Protein AF-A0A2E7QTI2-F1 (afdb_monomer_lite)

Structure (mmCIF, N/CA/C/O backbone):
data_AF-A0A2E7QTI2-F1
#
_entry.id   AF-A0A2E7QTI2-F1
#
loop_
_atom_site.group_PDB
_atom_site.id
_atom_site.type_symbol
_atom_site.label_atom_id
_atom_site.label_alt_id
_atom_site.label_comp_id
_atom_site.label_asym_id
_atom_site.label_entity_id
_atom_site.label_seq_id
_atom_site.pdbx_PDB_ins_code
_atom_site.Cart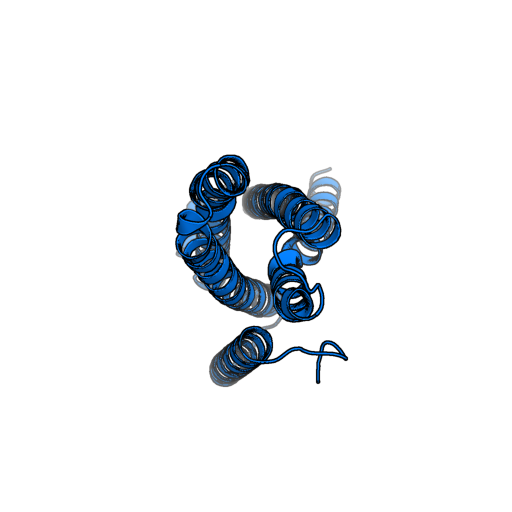n_x
_atom_site.Cartn_y
_atom_site.Cartn_z
_atom_site.occupancy
_atom_site.B_iso_or_equiv
_atom_site.auth_seq_id
_atom_site.auth_comp_id
_atom_site.auth_asym_id
_atom_site.auth_atom_id
_atom_site.pdbx_PDB_model_num
ATOM 1 N N . MET A 1 1 ? -13.938 21.920 24.373 1.00 54.56 1 MET A N 1
ATOM 2 C CA . MET A 1 1 ? -12.806 21.976 23.415 1.00 54.56 1 MET A CA 1
ATOM 3 C C . MET A 1 1 ? -12.375 20.596 22.913 1.00 54.56 1 MET A C 1
ATOM 5 O O . MET A 1 1 ? -12.285 20.443 21.702 1.00 54.56 1 MET A O 1
ATOM 9 N N . SER A 1 2 ? -12.200 19.588 23.787 1.00 65.06 2 SER A N 1
ATOM 10 C CA . SER A 1 2 ? -11.807 18.209 23.405 1.00 65.06 2 SER A CA 1
ATOM 11 C C . SER A 1 2 ? -12.646 17.600 22.259 1.00 65.06 2 SER A C 1
ATOM 13 O O . SER A 1 2 ? -12.088 17.155 21.259 1.00 65.06 2 SER A O 1
ATOM 15 N N . ASN A 1 3 ? -13.981 17.708 22.309 1.00 81.62 3 ASN A N 1
ATOM 16 C CA . ASN A 1 3 ? -14.860 17.120 21.283 1.00 81.62 3 ASN A CA 1
ATOM 17 C C . ASN A 1 3 ? -14.665 17.688 19.863 1.00 81.62 3 ASN A C 1
ATOM 19 O O . ASN A 1 3 ? -14.778 16.947 18.891 1.00 81.62 3 ASN A O 1
ATOM 23 N N . ILE A 1 4 ? -14.342 18.980 19.718 1.00 90.19 4 ILE A N 1
ATOM 24 C CA . ILE A 1 4 ? -14.114 19.588 18.393 1.00 90.19 4 ILE A CA 1
ATOM 25 C C . ILE A 1 4 ? -12.811 19.052 17.790 1.00 90.19 4 ILE A C 1
ATOM 27 O O . ILE A 1 4 ? -12.787 18.666 16.625 1.00 90.19 4 ILE A O 1
ATOM 31 N N . ILE A 1 5 ? -11.750 18.970 18.598 1.00 90.31 5 ILE A N 1
ATOM 32 C CA . ILE A 1 5 ? -10.441 18.454 18.172 1.00 90.31 5 ILE A CA 1
ATOM 33 C C . ILE A 1 5 ? -10.562 16.986 17.749 1.00 90.31 5 ILE A C 1
ATOM 35 O O . ILE A 1 5 ? -10.085 16.614 16.678 1.00 90.31 5 ILE A O 1
ATOM 39 N N . VAL A 1 6 ? -11.251 16.163 18.544 1.00 90.69 6 VAL A N 1
ATOM 40 C CA . VAL A 1 6 ? -11.489 14.748 18.220 1.00 90.69 6 VAL A CA 1
ATOM 41 C C . VAL A 1 6 ? -12.275 14.603 16.914 1.00 90.69 6 VAL A C 1
ATOM 43 O O . VAL A 1 6 ? -11.900 13.790 16.072 1.00 90.69 6 VAL A O 1
ATOM 46 N N . ASN A 1 7 ? -13.312 15.415 16.692 1.00 92.62 7 ASN A N 1
ATOM 47 C CA . ASN A 1 7 ? -14.093 15.370 15.452 1.00 92.62 7 ASN A CA 1
ATOM 48 C C . ASN A 1 7 ? -13.261 15.763 14.224 1.00 92.62 7 ASN A C 1
ATOM 50 O O . ASN A 1 7 ? -13.324 15.085 13.199 1.00 92.62 7 ASN A O 1
ATOM 54 N N . ILE A 1 8 ? -12.435 16.809 14.333 1.00 93.94 8 ILE A N 1
ATOM 55 C CA . ILE A 1 8 ? -11.507 17.205 13.264 1.00 93.94 8 ILE A CA 1
ATOM 56 C C . ILE A 1 8 ? -10.528 16.066 12.962 1.00 93.94 8 ILE A C 1
ATOM 58 O O . ILE A 1 8 ? -10.327 15.719 11.799 1.00 93.94 8 ILE A O 1
ATOM 62 N N . LEU A 1 9 ? -9.956 15.437 13.993 1.00 93.81 9 LEU A N 1
ATOM 63 C CA . LEU A 1 9 ? -9.044 14.308 13.819 1.00 93.81 9 LEU A CA 1
ATOM 64 C C . LEU A 1 9 ? -9.720 13.112 13.149 1.00 93.81 9 LEU A C 1
ATOM 66 O O . LEU A 1 9 ? -9.098 12.478 12.302 1.00 93.81 9 LEU A O 1
ATOM 70 N N . ILE A 1 10 ? -10.978 12.813 13.480 1.00 92.12 10 ILE A N 1
ATOM 71 C CA . ILE A 1 10 ? -11.748 11.746 12.823 1.00 92.12 10 ILE A CA 1
ATOM 72 C C . ILE A 1 10 ? -11.912 12.043 11.329 1.00 92.12 10 ILE A C 1
ATOM 74 O O . ILE A 1 10 ? -11.717 11.142 10.513 1.00 92.12 10 ILE A O 1
ATOM 78 N N . ILE A 1 11 ? -12.214 13.292 10.962 1.00 94.12 11 ILE A N 1
ATOM 79 C CA . ILE A 1 11 ? -12.323 13.703 9.555 1.00 94.12 11 ILE A CA 1
ATOM 80 C C . ILE A 1 11 ? -10.975 13.533 8.850 1.00 94.12 11 ILE A C 1
ATOM 82 O O . ILE A 1 11 ? -10.909 12.889 7.806 1.00 94.12 11 ILE A O 1
ATOM 86 N N . VAL A 1 12 ? -9.887 14.040 9.438 1.00 94.06 12 VAL A N 1
ATOM 87 C CA . VAL A 1 12 ? -8.530 13.893 8.882 1.00 94.06 12 VAL A CA 1
ATOM 88 C C . VAL A 1 12 ? -8.153 12.416 8.726 1.00 94.06 12 VAL A C 1
ATOM 90 O O . VAL A 1 12 ? -7.630 12.025 7.684 1.00 94.06 12 VAL A O 1
ATOM 93 N N . HIS A 1 13 ? -8.463 11.583 9.721 1.00 93.56 13 HIS A N 1
ATOM 94 C CA . HIS A 1 13 ? -8.216 10.143 9.692 1.00 93.56 13 HIS A CA 1
ATOM 95 C C . HIS A 1 13 ? -8.991 9.463 8.558 1.00 93.56 13 HIS A C 1
ATOM 97 O O . HIS A 1 13 ? -8.420 8.685 7.795 1.00 93.56 13 HIS A O 1
ATOM 103 N N . ALA A 1 14 ? -10.280 9.777 8.405 1.00 91.75 14 ALA A N 1
ATOM 104 C CA . ALA A 1 14 ? -11.113 9.227 7.340 1.00 91.75 14 ALA A CA 1
ATOM 105 C C . ALA A 1 14 ? -10.610 9.649 5.951 1.00 91.75 14 ALA A C 1
ATOM 107 O O . ALA A 1 14 ? -10.460 8.811 5.065 1.00 91.75 14 ALA A O 1
ATOM 108 N N . VAL A 1 15 ? -10.273 10.928 5.774 1.00 93.31 15 VAL A N 1
ATOM 109 C CA . VAL A 1 15 ? -9.742 11.461 4.513 1.00 93.31 15 VAL A CA 1
ATOM 110 C C . VAL A 1 15 ? -8.407 10.801 4.152 1.00 93.31 15 VAL A C 1
ATOM 112 O O . VAL A 1 15 ? -8.227 10.353 3.019 1.00 93.31 15 VAL A O 1
ATOM 115 N N . ALA A 1 16 ? -7.492 10.658 5.116 1.00 93.25 16 ALA A N 1
ATOM 116 C CA . ALA A 1 16 ? -6.228 9.954 4.910 1.00 93.25 16 ALA A CA 1
ATOM 117 C C . ALA A 1 16 ? -6.442 8.480 4.515 1.00 93.25 16 ALA A C 1
ATOM 119 O O . ALA A 1 16 ? -5.748 7.970 3.633 1.00 93.25 16 ALA A O 1
ATOM 120 N N . ALA A 1 17 ? -7.436 7.810 5.112 1.00 91.12 17 ALA A N 1
ATOM 121 C CA . ALA A 1 17 ? -7.785 6.428 4.785 1.00 91.12 17 ALA A CA 1
ATOM 122 C C . ALA A 1 17 ? -8.290 6.271 3.338 1.00 91.12 17 ALA A C 1
ATOM 124 O O . ALA A 1 17 ? -7.977 5.280 2.682 1.00 91.12 17 ALA A O 1
ATOM 125 N N . ILE A 1 18 ? -9.041 7.249 2.825 1.00 90.44 18 ILE A N 1
ATOM 126 C CA . ILE A 1 18 ? -9.541 7.242 1.442 1.00 90.44 18 ILE A CA 1
ATOM 127 C C . ILE A 1 18 ? -8.384 7.449 0.458 1.00 90.44 18 ILE A C 1
ATOM 129 O O . ILE A 1 18 ? -8.224 6.686 -0.496 1.00 90.44 18 ILE A O 1
ATOM 133 N N . PHE A 1 19 ? -7.528 8.444 0.704 1.00 89.44 19 PHE A N 1
ATOM 134 C CA . PHE A 1 19 ? -6.435 8.776 -0.213 1.00 89.44 19 PHE A CA 1
ATOM 135 C C . PHE A 1 19 ? -5.276 7.767 -0.208 1.00 89.44 19 PHE A C 1
ATOM 137 O O . PHE A 1 19 ? -4.501 7.722 -1.166 1.00 89.44 19 PHE A O 1
ATOM 144 N N . MET A 1 20 ? -5.169 6.894 0.801 1.00 89.56 20 MET A N 1
ATOM 145 C CA . MET A 1 20 ? -4.177 5.811 0.788 1.00 89.56 20 MET A CA 1
ATOM 146 C C . MET A 1 20 ? -4.521 4.647 -0.162 1.00 89.56 20 MET A C 1
ATOM 148 O O . MET A 1 20 ? -3.690 3.757 -0.324 1.00 89.56 20 MET A O 1
ATOM 152 N N . ALA A 1 21 ? -5.678 4.655 -0.842 1.00 82.56 21 ALA A N 1
ATOM 153 C CA . ALA A 1 21 ? -6.078 3.638 -1.831 1.00 82.56 21 ALA A CA 1
ATOM 154 C C . ALA A 1 21 ? -5.264 3.660 -3.151 1.00 82.56 21 ALA A C 1
ATOM 156 O O . ALA A 1 21 ? -5.578 2.947 -4.105 1.00 82.56 21 ALA A O 1
ATOM 157 N N . TRP A 1 22 ? -4.176 4.436 -3.200 1.00 87.56 22 TRP A N 1
ATOM 158 C CA . TRP A 1 22 ? -3.208 4.493 -4.299 1.00 87.56 22 TRP A CA 1
ATOM 159 C C . TRP A 1 22 ? -2.736 3.131 -4.860 1.00 87.56 22 TRP A C 1
ATOM 161 O O . TRP A 1 22 ? -2.643 3.022 -6.086 1.00 87.56 22 TRP A O 1
ATOM 171 N N . PRO A 1 23 ? -2.459 2.081 -4.051 1.00 86.12 23 PRO A N 1
ATOM 172 C CA . PRO A 1 23 ? -1.948 0.812 -4.574 1.00 86.12 23 PRO A CA 1
ATOM 173 C C . PRO A 1 23 ? -2.816 0.194 -5.678 1.00 86.12 23 PRO A C 1
ATOM 175 O O . PRO A 1 23 ? -2.281 -0.428 -6.593 1.00 86.12 23 PRO A O 1
ATOM 178 N N . PHE A 1 24 ? -4.133 0.420 -5.649 1.00 88.25 24 PHE A N 1
ATOM 179 C CA . PHE A 1 24 ? -5.042 -0.019 -6.708 1.00 88.25 24 PHE A CA 1
ATOM 180 C C . PHE A 1 24 ? -4.759 0.669 -8.049 1.00 88.25 24 PHE A C 1
ATOM 182 O O . PHE A 1 24 ? -4.558 0.003 -9.064 1.00 88.25 24 PHE A O 1
ATOM 189 N N . TYR A 1 25 ? -4.656 1.998 -8.052 1.00 88.00 25 TYR A N 1
ATOM 190 C CA . TYR A 1 25 ? -4.346 2.763 -9.261 1.00 88.00 25 TYR A CA 1
ATOM 191 C C . TYR A 1 25 ? -2.952 2.437 -9.803 1.00 88.00 25 TYR A C 1
ATOM 193 O O . TYR A 1 25 ? -2.765 2.370 -11.016 1.00 88.00 25 TYR A O 1
ATOM 201 N N . ALA A 1 26 ? -1.987 2.155 -8.923 1.00 88.56 26 ALA A N 1
ATOM 202 C CA . ALA A 1 26 ? -0.662 1.699 -9.331 1.00 88.56 26 ALA A CA 1
ATOM 203 C C . ALA A 1 26 ? -0.710 0.356 -10.090 1.00 88.56 26 ALA A C 1
ATOM 205 O O . ALA A 1 26 ? 0.019 0.184 -11.071 1.00 88.56 26 ALA A O 1
ATOM 206 N N . LEU A 1 27 ? -1.572 -0.586 -9.685 1.00 88.81 27 LEU A N 1
ATOM 207 C CA . LEU A 1 27 ? -1.772 -1.847 -10.413 1.00 88.81 27 LEU A CA 1
ATOM 208 C C . LEU A 1 27 ? -2.365 -1.613 -11.804 1.00 88.81 27 LEU A C 1
ATOM 210 O O . LEU A 1 27 ? -1.846 -2.162 -12.773 1.00 88.81 27 LEU A O 1
ATOM 214 N N . ILE A 1 28 ? -3.388 -0.761 -11.912 1.00 88.31 28 ILE A N 1
ATOM 215 C CA . ILE A 1 28 ? -4.013 -0.426 -13.200 1.00 88.31 28 ILE A CA 1
ATOM 216 C C . ILE A 1 28 ? -2.987 0.218 -14.133 1.00 88.31 28 ILE A C 1
ATOM 218 O O . ILE A 1 28 ? -2.758 -0.288 -15.229 1.00 88.31 28 ILE A O 1
ATOM 222 N N . LEU A 1 29 ? -2.309 1.276 -13.673 1.00 89.06 29 LEU A N 1
ATOM 223 C CA . LEU A 1 29 ? -1.273 1.969 -14.443 1.00 89.06 29 LEU A CA 1
ATOM 224 C C . LEU A 1 29 ? -0.205 0.982 -14.925 1.00 89.06 29 LEU A C 1
ATOM 226 O O . LEU A 1 29 ? 0.108 0.920 -16.110 1.00 89.06 29 LEU A O 1
ATOM 230 N N . THR A 1 30 ? 0.357 0.171 -14.025 1.00 87.81 30 THR A N 1
ATOM 231 C CA . THR A 1 30 ? 1.401 -0.794 -14.410 1.00 87.81 30 THR A CA 1
ATOM 232 C C . THR A 1 30 ? 0.906 -1.915 -15.325 1.00 87.81 30 THR A C 1
ATOM 234 O O . THR A 1 30 ? 1.726 -2.485 -16.043 1.00 87.81 30 THR A O 1
ATOM 237 N N . GLY A 1 31 ? -0.394 -2.222 -15.331 1.00 86.81 31 GLY A N 1
ATOM 238 C CA . GLY A 1 31 ? -1.025 -3.107 -16.310 1.00 86.81 31 GLY A CA 1
ATOM 239 C C . GLY A 1 31 ? -1.157 -2.460 -17.690 1.00 86.81 31 GLY A C 1
ATOM 240 O O . GLY A 1 31 ? -0.786 -3.076 -18.681 1.00 86.81 31 GLY A O 1
ATOM 241 N N . GLU A 1 32 ? -1.606 -1.205 -17.749 1.00 87.62 32 GLU A N 1
ATOM 242 C CA . GLU A 1 32 ? -1.739 -0.408 -18.985 1.00 87.62 32 GLU A CA 1
ATOM 243 C C . GLU A 1 32 ? -0.394 -0.132 -19.674 1.00 87.62 32 GLU A C 1
ATOM 245 O O . GLU A 1 32 ? -0.332 0.067 -20.885 1.00 87.62 32 GLU A O 1
ATOM 250 N N . ARG A 1 33 ? 0.706 -0.211 -18.920 1.00 87.25 33 ARG A N 1
ATOM 251 C CA . ARG A 1 33 ? 2.071 0.030 -19.401 1.00 87.25 33 ARG A CA 1
ATOM 252 C C . ARG A 1 33 ? 2.466 -0.811 -20.616 1.00 87.25 33 ARG A C 1
ATOM 254 O O . ARG A 1 33 ? 3.253 -0.346 -21.431 1.00 87.25 33 ARG A O 1
ATOM 261 N N . SER A 1 34 ? 1.942 -2.032 -20.761 1.00 82.56 34 SER A N 1
ATOM 262 C CA . SER A 1 34 ? 2.254 -2.876 -21.925 1.00 82.56 34 SER A CA 1
ATOM 263 C C . SER A 1 34 ? 1.697 -2.324 -23.239 1.00 82.56 34 SER A C 1
ATOM 265 O O . SER A 1 34 ? 2.116 -2.776 -24.293 1.00 82.56 34 SER A O 1
ATOM 267 N N . LYS A 1 35 ? 0.769 -1.359 -23.195 1.00 85.94 35 LYS A N 1
ATOM 268 C CA . LYS A 1 35 ? 0.227 -0.690 -24.386 1.00 85.94 35 LYS A CA 1
ATOM 269 C C . LYS A 1 35 ? 1.091 0.484 -24.864 1.00 85.94 35 LYS A C 1
ATOM 271 O O . LYS A 1 35 ? 0.824 1.026 -25.929 1.00 85.94 35 LYS A O 1
ATOM 276 N N . LEU A 1 36 ? 2.102 0.897 -24.093 1.00 85.50 36 LEU A N 1
ATOM 277 C CA . LEU A 1 36 ? 2.935 2.075 -24.371 1.00 85.50 36 LEU A CA 1
ATOM 278 C C . LEU A 1 36 ? 4.154 1.765 -25.254 1.00 85.50 36 LEU A C 1
ATOM 280 O O . LEU A 1 36 ? 5.211 2.359 -25.061 1.00 85.50 36 LEU A O 1
ATOM 284 N N . GLU A 1 37 ? 4.048 0.828 -26.195 1.00 79.06 37 GLU A N 1
ATOM 285 C CA . GLU A 1 37 ? 5.180 0.431 -27.039 1.00 79.06 37 GLU A CA 1
ATOM 286 C C . GLU A 1 37 ? 5.720 1.608 -27.887 1.00 79.06 37 GLU A C 1
ATOM 288 O O . GLU A 1 37 ? 4.935 2.429 -28.369 1.00 79.06 37 GLU A O 1
ATOM 293 N N . PRO A 1 38 ? 7.051 1.716 -28.093 1.00 83.25 38 PRO A N 1
ATOM 294 C CA . PRO A 1 38 ? 8.117 0.851 -27.572 1.00 83.25 38 PRO A CA 1
ATOM 295 C C . PRO A 1 38 ? 8.448 1.121 -26.085 1.00 83.25 38 PRO A C 1
ATOM 297 O O . PRO A 1 38 ? 8.247 2.237 -25.603 1.00 83.25 38 PRO A O 1
ATOM 300 N N . PRO A 1 39 ? 8.982 0.130 -25.340 1.00 80.12 39 PRO A N 1
ATOM 301 C CA . PRO A 1 39 ? 9.344 0.309 -23.932 1.00 80.12 39 PRO A CA 1
ATOM 302 C C . PRO A 1 39 ? 10.427 1.384 -23.758 1.00 80.12 39 PRO A C 1
ATOM 304 O O . PRO A 1 39 ? 11.270 1.560 -24.634 1.00 80.12 39 PRO A O 1
ATOM 307 N N . PHE A 1 40 ? 10.441 2.049 -22.595 1.00 85.06 40 PHE A N 1
ATOM 308 C CA . PHE A 1 40 ? 11.385 3.135 -22.270 1.00 85.06 40 PHE A CA 1
ATOM 309 C C . PHE A 1 40 ? 11.265 4.366 -23.187 1.00 85.06 40 PHE A C 1
ATOM 311 O O . PHE A 1 40 ? 12.263 4.985 -23.550 1.00 85.06 40 PHE A O 1
ATOM 318 N N . ASN A 1 41 ? 10.037 4.719 -23.573 1.00 86.69 41 ASN A N 1
ATOM 319 C CA . ASN A 1 41 ? 9.729 5.972 -24.260 1.00 86.69 41 ASN A CA 1
ATOM 320 C C . ASN A 1 41 ? 9.301 7.077 -23.270 1.00 86.69 41 ASN A C 1
ATOM 322 O O . ASN A 1 41 ? 9.163 6.858 -22.067 1.00 86.69 41 ASN A O 1
ATOM 326 N N . ILE A 1 42 ? 9.022 8.274 -23.794 1.00 89.19 42 ILE A N 1
ATOM 327 C CA . ILE A 1 42 ? 8.594 9.436 -22.993 1.00 89.19 42 ILE A CA 1
ATOM 328 C C . ILE A 1 42 ? 7.320 9.133 -22.179 1.00 89.19 42 ILE A C 1
ATOM 330 O O . ILE A 1 42 ? 7.180 9.598 -21.046 1.00 89.19 42 ILE A O 1
ATOM 334 N N . ALA A 1 43 ? 6.394 8.338 -22.726 1.00 90.25 43 ALA A N 1
ATOM 335 C CA . ALA A 1 43 ? 5.176 7.948 -22.017 1.00 90.25 43 ALA A CA 1
ATOM 336 C C . ALA A 1 43 ? 5.473 6.990 -20.845 1.00 90.25 43 ALA A C 1
ATOM 338 O O . ALA A 1 43 ? 4.890 7.139 -19.769 1.00 90.25 43 ALA A O 1
ATOM 339 N N . ASP A 1 44 ? 6.415 6.060 -21.023 1.00 91.00 44 ASP A N 1
ATOM 340 C CA . ASP A 1 44 ? 6.916 5.143 -19.995 1.00 91.00 44 ASP A CA 1
ATOM 341 C C . ASP A 1 44 ? 7.526 5.905 -18.807 1.00 91.00 44 ASP A C 1
ATOM 343 O O . ASP A 1 44 ? 7.254 5.584 -17.643 1.00 91.00 44 ASP A O 1
ATOM 347 N N . ASP A 1 45 ? 8.311 6.941 -19.108 1.00 90.25 45 ASP A N 1
ATOM 348 C CA . ASP A 1 45 ? 8.950 7.818 -18.124 1.00 90.25 45 ASP A CA 1
ATOM 349 C C . ASP A 1 45 ? 7.931 8.678 -17.378 1.00 90.25 45 ASP A C 1
ATOM 351 O O . ASP A 1 45 ? 7.989 8.801 -16.150 1.00 90.25 45 ASP A O 1
ATOM 355 N N . LEU A 1 46 ? 6.951 9.243 -18.090 1.00 92.06 46 LEU A N 1
ATOM 356 C CA . LEU A 1 46 ? 5.855 9.982 -17.469 1.00 92.06 46 LEU A CA 1
ATOM 357 C C . LEU A 1 46 ? 5.084 9.088 -16.493 1.00 92.06 46 LEU A C 1
ATOM 359 O O . LEU A 1 46 ? 4.838 9.476 -15.348 1.00 92.06 46 LEU A O 1
ATOM 363 N N . GLN A 1 47 ? 4.740 7.873 -16.920 1.00 92.56 47 GLN A N 1
ATOM 364 C CA . GLN A 1 47 ? 4.023 6.927 -16.079 1.00 92.56 47 GLN A CA 1
ATOM 365 C C . GLN A 1 47 ? 4.847 6.528 -14.846 1.00 92.56 47 GLN A C 1
ATOM 367 O O . GLN A 1 47 ? 4.314 6.443 -13.737 1.00 92.56 47 GLN A O 1
ATOM 372 N N . GLU A 1 48 ? 6.153 6.318 -15.013 1.00 92.31 48 GLU A N 1
ATOM 373 C CA . GLU A 1 48 ? 7.072 6.025 -13.914 1.00 92.31 48 GLU A CA 1
ATOM 374 C C . GLU A 1 48 ? 7.146 7.179 -12.904 1.00 92.31 48 GLU A C 1
ATOM 376 O O . GLU A 1 48 ? 7.049 6.953 -11.695 1.00 92.31 48 GLU A O 1
ATOM 381 N N . ASN A 1 49 ? 7.223 8.420 -13.388 1.00 93.38 49 ASN A N 1
ATOM 382 C CA . ASN A 1 49 ? 7.229 9.618 -12.552 1.00 93.38 49 ASN A CA 1
ATOM 383 C C . ASN A 1 49 ? 5.926 9.771 -11.751 1.00 93.38 49 ASN A C 1
ATOM 385 O O . ASN A 1 49 ? 5.978 10.103 -10.563 1.00 93.38 49 ASN A O 1
ATOM 389 N N . ILE A 1 50 ? 4.771 9.486 -12.364 1.00 93.56 50 ILE A N 1
ATOM 390 C CA . ILE A 1 50 ? 3.468 9.478 -11.680 1.00 93.56 50 ILE A CA 1
ATOM 391 C C . ILE A 1 50 ? 3.456 8.416 -10.576 1.00 93.56 50 ILE A C 1
ATOM 393 O O . ILE A 1 50 ? 3.082 8.720 -9.439 1.00 93.56 50 ILE A O 1
ATOM 397 N N . ILE A 1 51 ? 3.904 7.191 -10.880 1.00 92.88 51 ILE A N 1
ATOM 398 C CA . ILE A 1 51 ? 3.934 6.092 -9.905 1.00 92.88 51 ILE A CA 1
ATOM 399 C C . ILE A 1 51 ? 4.826 6.438 -8.712 1.00 92.88 51 ILE A C 1
ATOM 401 O O . ILE A 1 51 ? 4.440 6.218 -7.557 1.00 92.88 51 ILE A O 1
ATOM 405 N N . ARG A 1 52 ? 5.997 7.019 -8.983 1.00 92.00 52 ARG A N 1
ATOM 406 C CA . ARG A 1 52 ? 6.925 7.486 -7.956 1.00 92.00 52 ARG A CA 1
ATOM 407 C C . ARG A 1 52 ? 6.274 8.541 -7.068 1.00 92.00 52 ARG A C 1
ATOM 409 O O . ARG A 1 52 ? 6.187 8.344 -5.859 1.00 92.00 52 ARG A O 1
ATOM 416 N N . ALA A 1 53 ? 5.791 9.636 -7.654 1.00 92.94 53 ALA A N 1
ATOM 417 C CA . ALA A 1 53 ? 5.240 10.768 -6.908 1.00 92.94 53 ALA A CA 1
ATOM 418 C C . ALA A 1 53 ? 4.075 10.355 -5.997 1.00 92.94 53 ALA A C 1
ATOM 420 O O . ALA A 1 53 ? 3.975 10.798 -4.853 1.00 92.94 53 ALA A O 1
ATOM 421 N N . GLN A 1 54 ? 3.207 9.475 -6.486 1.00 92.25 54 GLN A N 1
ATOM 422 C CA . GLN A 1 54 ? 2.048 9.028 -5.726 1.00 92.25 54 GLN A CA 1
ATOM 423 C C . GLN A 1 54 ? 2.399 8.037 -4.611 1.00 92.25 54 GLN A C 1
ATOM 425 O O . GLN A 1 54 ? 1.743 8.039 -3.571 1.00 92.25 54 GLN A O 1
ATOM 430 N N . SER A 1 55 ? 3.477 7.260 -4.755 1.00 91.56 55 SER A N 1
ATOM 431 C CA . SER A 1 55 ? 3.976 6.404 -3.668 1.00 91.56 55 SER A CA 1
ATOM 432 C C . SER A 1 55 ? 4.433 7.235 -2.457 1.00 91.56 55 SER A C 1
ATOM 434 O O . SER A 1 55 ? 4.068 6.913 -1.326 1.00 91.56 55 SER A O 1
ATOM 436 N N . TYR A 1 56 ? 5.115 8.369 -2.681 1.00 92.88 56 TYR A N 1
ATOM 437 C CA . TYR A 1 56 ? 5.455 9.318 -1.607 1.00 92.88 56 TYR A CA 1
ATOM 438 C C . TYR A 1 56 ? 4.211 9.917 -0.939 1.00 92.88 56 TYR A C 1
ATOM 440 O O . TYR A 1 56 ? 4.138 9.982 0.286 1.00 92.88 56 TYR A O 1
ATOM 448 N N . ARG A 1 57 ? 3.206 10.328 -1.723 1.00 94.50 57 ARG A N 1
ATOM 449 C CA . ARG A 1 57 ? 1.946 10.868 -1.179 1.00 94.50 57 ARG A CA 1
ATOM 450 C C . ARG A 1 57 ? 1.202 9.823 -0.348 1.00 94.50 57 ARG A C 1
ATOM 452 O O . ARG A 1 57 ? 0.739 10.130 0.745 1.00 94.50 57 ARG A O 1
ATOM 459 N N . CYS A 1 58 ? 1.146 8.581 -0.827 1.00 93.38 58 CYS A N 1
ATOM 460 C CA . CYS A 1 58 ? 0.562 7.458 -0.098 1.00 93.38 58 CYS A CA 1
ATOM 461 C C . CYS A 1 58 ? 1.266 7.230 1.248 1.00 93.38 58 CYS A C 1
ATOM 463 O O . CYS A 1 58 ? 0.588 7.039 2.255 1.00 93.38 58 CYS A O 1
ATOM 465 N N . LEU A 1 59 ? 2.600 7.326 1.293 1.00 94.12 59 LEU A N 1
ATOM 466 C CA . LEU A 1 59 ? 3.359 7.235 2.542 1.00 94.12 59 LEU A CA 1
ATOM 467 C C . LEU A 1 59 ? 2.974 8.353 3.523 1.00 94.12 59 LEU A C 1
ATOM 469 O O . LEU A 1 59 ? 2.727 8.074 4.694 1.00 94.12 59 LEU A O 1
ATOM 473 N N . VAL A 1 60 ? 2.855 9.598 3.047 1.00 95.50 60 VAL A N 1
ATOM 474 C CA . VAL A 1 60 ? 2.400 10.726 3.877 1.00 95.50 60 VAL A CA 1
ATOM 475 C C . VAL A 1 60 ? 0.999 10.462 4.431 1.00 95.50 60 VAL A C 1
ATOM 477 O O . VAL A 1 60 ? 0.806 10.572 5.638 1.00 95.50 60 VAL A O 1
ATOM 480 N N . TYR A 1 61 ? 0.044 10.029 3.599 1.00 95.19 61 TYR A N 1
ATOM 481 C CA . TYR A 1 61 ? -1.308 9.705 4.065 1.00 95.19 61 TYR A CA 1
ATOM 482 C C . TYR A 1 61 ? -1.327 8.561 5.082 1.00 95.19 61 TYR A C 1
ATOM 484 O O . TYR A 1 61 ? -2.053 8.645 6.068 1.00 95.19 61 TYR A O 1
ATOM 492 N N . GLN A 1 62 ? -0.517 7.516 4.899 1.00 94.88 62 GLN A N 1
ATOM 493 C CA . GLN A 1 62 ? -0.427 6.408 5.856 1.00 94.88 62 GLN A CA 1
ATOM 494 C C . GLN A 1 62 ? 0.166 6.851 7.201 1.00 94.88 62 GLN A C 1
ATOM 496 O O . GLN A 1 62 ? -0.328 6.444 8.252 1.00 94.88 62 GLN A O 1
ATOM 501 N N . ILE A 1 63 ? 1.175 7.727 7.190 1.00 95.31 63 ILE A N 1
ATOM 502 C CA . ILE A 1 63 ? 1.732 8.320 8.412 1.00 95.31 63 ILE A CA 1
ATOM 503 C C . ILE A 1 63 ? 0.690 9.217 9.090 1.00 95.31 63 ILE A C 1
ATOM 505 O O . ILE A 1 63 ? 0.464 9.089 10.292 1.00 95.31 63 ILE A O 1
ATOM 509 N N . SER A 1 64 ? -0.003 10.078 8.338 1.00 95.25 64 SER A N 1
ATOM 510 C CA . SER A 1 64 ? -1.090 10.909 8.870 1.00 95.25 64 SER A CA 1
ATOM 511 C C . SER A 1 64 ? -2.221 10.063 9.457 1.00 95.25 64 SER A C 1
ATOM 513 O O . SER A 1 64 ? -2.751 10.403 10.515 1.00 95.25 64 SER A O 1
ATOM 515 N N . LEU A 1 65 ? -2.571 8.943 8.819 1.00 94.19 65 LEU A N 1
ATOM 516 C CA . LEU A 1 65 ? -3.559 7.983 9.310 1.00 94.19 65 LEU A CA 1
ATOM 517 C C . LEU A 1 65 ? -3.120 7.355 10.639 1.00 94.19 65 LEU A C 1
ATOM 519 O O . LEU A 1 65 ? -3.926 7.262 11.566 1.00 94.19 65 LEU A O 1
ATOM 523 N N . LEU A 1 66 ? -1.850 6.956 10.744 1.00 95.12 66 LEU A N 1
ATOM 524 C CA . LEU A 1 66 ? -1.288 6.377 11.961 1.00 95.12 66 LEU A CA 1
ATOM 525 C C . LEU A 1 66 ? -1.278 7.397 13.106 1.00 95.12 66 LEU A C 1
ATOM 527 O O . LEU A 1 66 ? -1.820 7.115 14.172 1.00 95.12 66 LEU A O 1
ATOM 531 N N . ILE A 1 67 ? -0.731 8.593 12.870 1.00 95.88 67 ILE A N 1
ATOM 532 C CA . ILE A 1 67 ? -0.641 9.658 13.877 1.00 95.88 67 ILE A CA 1
ATOM 533 C C . ILE A 1 67 ? -2.040 10.064 14.344 1.00 95.88 67 ILE A C 1
ATOM 535 O O . ILE A 1 67 ? -2.314 10.039 15.539 1.00 95.88 67 ILE A O 1
ATOM 539 N N . SER A 1 68 ? -2.952 10.373 13.416 1.00 94.75 68 SER A N 1
ATOM 540 C CA . SER A 1 68 ? -4.329 10.741 13.773 1.00 94.75 68 SER A CA 1
ATOM 541 C C . SER A 1 68 ? -5.043 9.625 14.537 1.00 94.75 68 SER A C 1
ATOM 543 O O . SER A 1 68 ? -5.725 9.907 15.517 1.00 94.75 68 SER A O 1
ATOM 545 N N . GLY A 1 69 ? -4.853 8.360 14.147 1.00 92.62 69 GLY A N 1
ATOM 546 C CA . GLY A 1 69 ? -5.446 7.211 14.828 1.00 92.62 69 GLY A CA 1
ATOM 547 C C . GLY A 1 69 ? -4.970 7.066 16.274 1.00 92.62 69 GLY A C 1
ATOM 548 O O . GLY A 1 69 ? -5.795 6.914 17.172 1.00 92.62 69 GLY A O 1
ATOM 549 N N . ILE A 1 70 ? -3.659 7.165 16.510 1.00 94.19 70 ILE A N 1
ATOM 550 C CA . ILE A 1 70 ? -3.078 7.104 17.859 1.00 94.19 70 ILE A CA 1
ATOM 551 C C . ILE A 1 70 ? -3.551 8.285 18.712 1.00 94.19 70 ILE A C 1
ATOM 553 O O . ILE A 1 70 ? -3.986 8.079 19.844 1.00 94.19 70 ILE A O 1
ATOM 557 N N . THR A 1 71 ? -3.551 9.503 18.163 1.00 93.50 71 THR A N 1
ATOM 558 C CA . THR A 1 71 ? -4.025 10.693 18.883 1.00 93.50 71 THR A CA 1
ATOM 559 C C . THR A 1 71 ? -5.503 10.579 19.260 1.00 93.50 71 THR A C 1
ATOM 561 O O . THR A 1 71 ? -5.871 10.934 20.375 1.00 93.50 71 THR A O 1
ATOM 564 N N . ILE A 1 72 ? -6.358 10.040 18.380 1.00 91.88 72 ILE A N 1
ATOM 565 C CA . ILE A 1 72 ? -7.775 9.797 18.697 1.00 91.88 72 ILE A CA 1
ATOM 566 C C . ILE A 1 72 ? -7.917 8.828 19.873 1.00 91.88 72 ILE A C 1
ATOM 568 O O . ILE A 1 72 ? -8.763 9.063 20.733 1.00 91.88 72 ILE A O 1
ATOM 572 N N . ILE A 1 73 ? -7.116 7.757 19.919 1.00 91.69 73 ILE A N 1
ATOM 573 C CA . ILE A 1 73 ? -7.158 6.795 21.028 1.00 91.69 73 ILE A CA 1
ATOM 574 C C . ILE A 1 73 ? -6.775 7.502 22.329 1.00 91.69 73 ILE A C 1
ATOM 576 O O . ILE A 1 73 ? -7.578 7.514 23.253 1.00 91.69 73 ILE A O 1
ATOM 580 N N . ILE A 1 74 ? -5.620 8.176 22.353 1.00 91.94 74 ILE A N 1
ATOM 581 C CA . ILE A 1 74 ? -5.118 8.907 23.528 1.00 91.94 74 ILE A CA 1
ATOM 582 C C . ILE A 1 74 ? -6.165 9.894 24.063 1.00 91.94 74 ILE A C 1
ATOM 584 O O . ILE A 1 74 ? -6.408 9.927 25.265 1.00 91.94 74 ILE A O 1
ATOM 588 N N . LEU A 1 75 ? -6.804 10.675 23.185 1.00 91.44 75 LEU A N 1
ATOM 589 C CA . LEU A 1 75 ? -7.793 11.681 23.585 1.00 91.44 75 LEU A CA 1
ATOM 590 C C . LEU A 1 75 ? -9.128 11.089 24.053 1.00 91.44 75 LEU A C 1
ATOM 592 O O . LEU A 1 75 ? -9.835 11.743 24.812 1.00 91.44 75 LEU A O 1
ATOM 596 N N . LYS A 1 76 ? -9.511 9.898 23.578 1.00 88.75 76 LYS A N 1
ATOM 597 C CA . LYS A 1 76 ? -10.762 9.237 23.987 1.00 88.75 76 LYS A CA 1
ATOM 598 C C . LYS A 1 76 ? -10.624 8.410 25.260 1.00 88.75 76 LYS A C 1
ATOM 600 O O . LYS A 1 76 ? -11.642 8.099 25.867 1.00 88.75 76 LYS A O 1
ATOM 605 N N . THR A 1 77 ? -9.407 8.015 25.618 1.00 87.31 77 THR A N 1
ATOM 606 C CA . THR A 1 77 ? -9.123 7.125 26.753 1.00 87.31 77 THR A CA 1
ATOM 607 C C . THR A 1 77 ? -8.318 7.843 27.836 1.00 87.31 77 THR A C 1
ATOM 609 O O . THR A 1 77 ? -7.577 7.191 28.562 1.00 87.31 77 THR A O 1
ATOM 612 N N . ASP A 1 78 ? -8.364 9.180 27.870 1.00 85.00 78 ASP A N 1
ATOM 613 C CA . ASP A 1 78 ? -7.650 10.034 28.832 1.00 85.00 78 ASP A CA 1
ATOM 614 C C . ASP A 1 78 ? -6.156 9.681 29.016 1.00 85.00 78 ASP A C 1
ATOM 616 O O . ASP A 1 78 ? -5.588 9.805 30.097 1.00 85.00 78 ASP A O 1
ATOM 620 N N . GLY A 1 79 ? -5.488 9.252 27.937 1.00 83.69 79 GLY A N 1
ATOM 621 C CA . GLY A 1 79 ? -4.069 8.873 27.942 1.00 83.69 79 GLY A CA 1
ATOM 622 C C . GLY A 1 79 ? -3.772 7.372 28.029 1.00 83.69 79 GLY A C 1
ATOM 623 O O . GLY A 1 79 ? -2.626 6.975 27.814 1.00 83.69 79 GLY A O 1
ATOM 624 N N . GLU A 1 80 ? -4.769 6.511 28.247 1.00 88.94 80 GLU A N 1
ATOM 625 C CA . GLU A 1 80 ? -4.588 5.057 28.417 1.00 88.94 80 GLU A CA 1
ATOM 626 C C . GLU A 1 80 ? -4.413 4.273 27.096 1.00 88.94 80 GLU A C 1
ATOM 628 O O . GLU A 1 80 ? -5.131 3.313 26.790 1.00 88.94 80 GLU A O 1
ATOM 633 N N . LEU A 1 81 ? -3.421 4.655 26.285 1.00 88.25 81 LEU A N 1
ATOM 634 C CA . LEU A 1 81 ? -3.150 4.017 24.991 1.00 88.25 81 LEU A CA 1
ATOM 635 C C . LEU A 1 81 ? -2.847 2.516 25.132 1.00 88.25 81 LEU A C 1
ATOM 637 O O . LEU A 1 81 ? -3.432 1.694 24.428 1.00 88.25 81 LEU A O 1
ATOM 641 N N . LEU A 1 82 ? -1.923 2.151 26.027 1.00 87.06 82 LEU A N 1
ATOM 642 C CA . LEU A 1 82 ? -1.428 0.775 26.130 1.00 87.06 82 LEU A CA 1
ATOM 643 C C . LEU A 1 82 ? -2.521 -0.188 26.612 1.00 87.06 82 LEU A C 1
ATOM 645 O O . LEU A 1 82 ? -2.705 -1.251 26.021 1.00 87.06 82 LEU A O 1
ATOM 649 N N . GLN A 1 83 ? -3.287 0.218 27.625 1.00 88.50 83 GLN A N 1
ATOM 650 C CA . GLN A 1 83 ? -4.404 -0.562 28.154 1.00 88.50 83 GLN A CA 1
ATOM 651 C C . GLN A 1 83 ? -5.507 -0.739 27.107 1.00 88.50 83 GLN A C 1
ATOM 653 O O . GLN A 1 83 ? -6.026 -1.842 26.929 1.00 88.50 83 GLN A O 1
ATOM 658 N N . THR A 1 84 ? -5.815 0.308 26.340 1.00 87.06 84 THR A N 1
ATOM 659 C CA . THR A 1 84 ? -6.802 0.227 25.255 1.00 87.06 84 THR A CA 1
ATOM 660 C C . THR A 1 84 ? -6.369 -0.743 24.161 1.00 87.06 84 THR A C 1
ATOM 662 O O . THR A 1 84 ? -7.178 -1.541 23.687 1.00 87.06 84 THR A O 1
ATOM 665 N N . LEU A 1 85 ? -5.091 -0.717 23.774 1.00 89.12 85 LEU A N 1
ATOM 666 C CA . LEU A 1 85 ? -4.555 -1.632 22.766 1.00 89.12 85 LEU A CA 1
ATOM 667 C C . LEU A 1 85 ? -4.534 -3.087 23.255 1.00 89.12 85 LEU A C 1
ATOM 669 O O . LEU A 1 85 ? -4.849 -3.989 22.483 1.00 89.12 85 LEU A O 1
ATOM 673 N N . GLN A 1 86 ? -4.212 -3.331 24.525 1.00 89.19 86 GLN A N 1
ATOM 674 C CA . GLN A 1 86 ? -4.198 -4.684 25.092 1.00 89.19 86 GLN A CA 1
ATOM 675 C C . GLN A 1 86 ? -5.605 -5.271 25.257 1.00 89.19 86 GLN A C 1
ATOM 677 O O . GLN A 1 86 ? -5.812 -6.458 25.016 1.00 89.19 86 GLN A O 1
ATOM 682 N N . THR A 1 87 ? -6.581 -4.445 25.634 1.00 88.94 87 THR A N 1
ATOM 683 C CA . THR A 1 87 ? -7.968 -4.884 25.857 1.00 88.94 87 THR A CA 1
ATOM 684 C C . THR A 1 87 ? -8.755 -5.036 24.556 1.00 88.94 87 THR A C 1
ATOM 686 O O . THR A 1 87 ? -9.615 -5.910 24.450 1.00 88.94 87 THR A O 1
ATOM 689 N N . ASN A 1 88 ? -8.447 -4.234 23.531 1.00 87.81 88 ASN A N 1
ATOM 690 C CA . ASN A 1 88 ? -9.148 -4.252 22.250 1.00 87.81 88 ASN A CA 1
ATOM 691 C C . ASN A 1 88 ? -8.273 -4.802 21.121 1.00 87.81 88 ASN A C 1
ATOM 693 O O . ASN A 1 88 ? -7.715 -4.053 20.313 1.00 87.81 88 ASN A O 1
ATOM 697 N N . LEU A 1 89 ? -8.267 -6.133 20.982 1.00 87.12 89 LEU A N 1
ATOM 698 C CA . LEU A 1 89 ? -7.537 -6.843 19.921 1.00 87.12 89 LEU A CA 1
ATOM 699 C C . LEU A 1 89 ? -7.853 -6.333 18.504 1.00 87.12 89 LEU A C 1
ATOM 701 O O . LEU A 1 89 ? -6.986 -6.354 17.636 1.00 87.12 89 LEU A O 1
ATOM 705 N N . ARG A 1 90 ? -9.072 -5.832 18.257 1.00 86.00 90 ARG A N 1
ATOM 706 C CA . ARG A 1 90 ? -9.468 -5.272 16.950 1.00 86.00 90 ARG A CA 1
ATOM 707 C C . ARG A 1 90 ? -8.723 -3.972 16.633 1.00 86.00 90 ARG A C 1
ATOM 709 O O . ARG A 1 90 ? -8.255 -3.785 15.511 1.00 86.00 90 ARG A O 1
ATOM 716 N N . ILE A 1 91 ? -8.596 -3.086 17.623 1.00 87.25 91 ILE A N 1
ATOM 717 C CA . ILE A 1 91 ? -7.877 -1.814 17.480 1.00 87.25 91 ILE A CA 1
ATOM 718 C C . ILE A 1 91 ? -6.383 -2.095 17.338 1.00 87.25 91 ILE A C 1
ATOM 720 O O . ILE A 1 91 ? -5.749 -1.554 16.433 1.00 87.25 91 ILE A O 1
ATOM 724 N N . LEU A 1 92 ? -5.844 -3.004 18.156 1.00 91.06 92 LEU A N 1
ATOM 725 C CA . LEU A 1 92 ? -4.457 -3.448 18.049 1.00 91.06 92 LEU A CA 1
ATOM 726 C C . LEU A 1 92 ? -4.145 -4.020 16.662 1.00 91.06 92 LEU A C 1
ATOM 728 O O . LEU A 1 92 ? -3.179 -3.591 16.035 1.00 91.06 92 LEU A O 1
ATOM 732 N N . ALA A 1 93 ? -4.986 -4.920 16.145 1.00 90.69 93 ALA A N 1
ATOM 733 C CA . ALA A 1 93 ? -4.820 -5.490 14.810 1.00 90.69 93 ALA A CA 1
ATOM 734 C C . ALA A 1 93 ? -4.804 -4.405 13.721 1.00 90.69 93 ALA A C 1
ATOM 736 O O . ALA A 1 93 ? -3.948 -4.437 12.837 1.00 90.69 93 ALA A O 1
ATOM 737 N N . LYS A 1 94 ? -5.692 -3.404 13.808 1.00 90.38 94 LYS A N 1
ATOM 738 C CA . LYS A 1 94 ? -5.705 -2.267 12.875 1.00 90.38 94 LYS A CA 1
ATOM 739 C C . LYS A 1 94 ? -4.411 -1.450 12.958 1.00 90.38 94 LYS A C 1
ATOM 741 O O . LYS A 1 94 ? -3.845 -1.123 11.918 1.00 90.38 94 LYS A O 1
ATOM 746 N N . VAL A 1 95 ? -3.931 -1.133 14.162 1.00 92.75 95 VAL A N 1
ATOM 747 C CA . VAL A 1 95 ? -2.683 -0.373 14.355 1.00 92.75 95 VAL A CA 1
ATOM 748 C C . VAL A 1 95 ? -1.490 -1.135 13.782 1.00 92.75 95 VAL A C 1
ATOM 750 O O . VAL A 1 95 ? -0.740 -0.569 12.990 1.00 92.75 95 VAL A O 1
ATOM 753 N N . LEU A 1 96 ? -1.352 -2.424 14.105 1.00 94.56 96 LEU A N 1
ATOM 754 C CA . LEU A 1 96 ? -0.277 -3.271 13.580 1.00 94.56 96 LEU A CA 1
ATOM 755 C C . LEU A 1 96 ? -0.298 -3.337 12.051 1.00 94.56 96 LEU A C 1
ATOM 757 O O . LEU A 1 96 ? 0.745 -3.242 11.408 1.00 94.56 96 LEU A O 1
ATOM 761 N N . LEU A 1 97 ? -1.487 -3.444 11.462 1.00 94.12 97 LEU A N 1
ATOM 762 C CA . LEU A 1 97 ? -1.645 -3.508 10.018 1.00 94.12 97 LEU A CA 1
ATOM 763 C C . LEU A 1 97 ? -1.280 -2.178 9.335 1.00 94.12 97 LEU A C 1
ATOM 765 O O . LEU A 1 97 ? -0.633 -2.186 8.289 1.00 94.12 97 LEU A O 1
ATOM 769 N N . VAL A 1 98 ? -1.634 -1.032 9.926 1.00 93.62 98 VAL A N 1
ATOM 770 C CA . VAL A 1 98 ? -1.226 0.287 9.407 1.00 93.62 98 VAL A CA 1
ATOM 771 C C . VAL A 1 98 ? 0.285 0.491 9.545 1.00 93.62 98 VAL A C 1
ATOM 773 O O . VAL A 1 98 ? 0.913 0.981 8.609 1.00 93.62 98 VAL A O 1
ATOM 776 N N . VAL A 1 99 ? 0.893 0.068 10.658 1.00 95.94 99 VAL A N 1
ATOM 777 C CA . VAL A 1 99 ? 2.357 0.093 10.825 1.00 95.94 99 VAL A CA 1
ATOM 778 C C . VAL A 1 99 ? 3.033 -0.755 9.746 1.00 95.94 99 VAL A C 1
ATOM 780 O O . V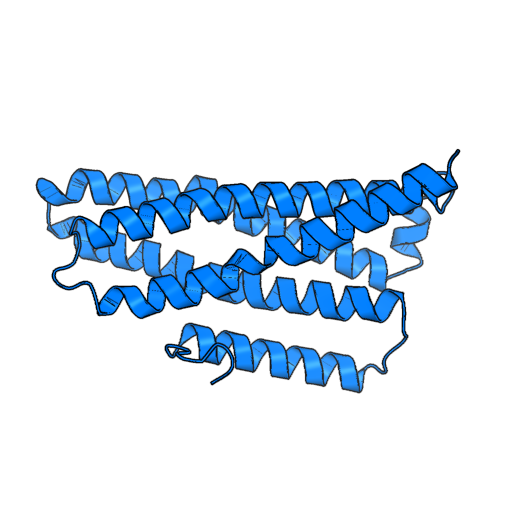AL A 1 99 ? 3.962 -0.284 9.091 1.00 95.94 99 VAL A O 1
ATOM 783 N N . LEU A 1 100 ? 2.525 -1.963 9.490 1.00 95.81 100 LEU A N 1
ATOM 784 C CA . LEU A 1 100 ? 3.035 -2.829 8.428 1.00 95.81 100 LEU A CA 1
ATOM 785 C C . LEU A 1 100 ? 2.928 -2.162 7.047 1.00 95.81 100 LEU A C 1
ATOM 787 O O . LEU A 1 100 ? 3.894 -2.187 6.284 1.00 95.81 100 LEU A O 1
ATOM 791 N N . LEU A 1 101 ? 1.794 -1.522 6.740 1.00 94.50 101 LEU A N 1
ATOM 792 C CA . LEU A 1 101 ? 1.600 -0.762 5.500 1.00 94.50 101 LEU A CA 1
ATOM 793 C C . LEU A 1 101 ? 2.637 0.356 5.340 1.00 94.50 101 LEU A C 1
ATOM 795 O O . LEU A 1 101 ? 3.244 0.463 4.273 1.00 94.50 101 LEU A O 1
ATOM 799 N N . VAL A 1 102 ? 2.879 1.139 6.397 1.00 95.75 102 VAL A N 1
ATOM 800 C CA . VAL A 1 102 ? 3.901 2.198 6.402 1.00 95.75 102 VAL A CA 1
ATOM 801 C C . VAL A 1 102 ? 5.282 1.604 6.133 1.00 95.75 102 VAL A C 1
ATOM 803 O O . VAL A 1 102 ? 5.982 2.075 5.239 1.00 95.75 102 VAL A O 1
ATOM 806 N N . CYS A 1 103 ? 5.669 0.536 6.835 1.00 95.88 103 CYS A N 1
ATOM 807 C CA . CYS A 1 103 ? 6.966 -0.118 6.643 1.00 95.88 103 CYS A CA 1
ATOM 808 C C . CYS A 1 103 ? 7.148 -0.649 5.214 1.00 95.88 103 CYS A C 1
ATOM 810 O O . CYS A 1 103 ? 8.198 -0.445 4.598 1.00 95.88 103 CYS A O 1
ATOM 812 N N . MET A 1 104 ? 6.123 -1.298 4.657 1.00 94.69 104 MET A N 1
ATOM 813 C CA . MET A 1 104 ? 6.146 -1.771 3.273 1.00 94.69 104 MET A CA 1
ATOM 814 C C . MET A 1 104 ? 6.308 -0.616 2.282 1.00 94.69 104 MET A C 1
ATOM 816 O O . MET A 1 104 ? 7.063 -0.733 1.315 1.00 94.69 104 MET A O 1
ATOM 820 N N . ASN A 1 105 ? 5.626 0.503 2.519 1.00 93.62 105 ASN A N 1
ATOM 821 C CA . ASN A 1 105 ? 5.685 1.658 1.636 1.00 93.62 105 ASN A CA 1
ATOM 822 C C . ASN A 1 105 ? 7.029 2.393 1.731 1.00 93.62 105 ASN A C 1
ATOM 824 O O . ASN A 1 105 ? 7.598 2.746 0.702 1.00 93.62 105 ASN A O 1
ATOM 828 N N . ILE A 1 106 ? 7.610 2.510 2.931 1.00 96.00 106 ILE A N 1
ATOM 829 C CA . ILE A 1 106 ? 8.992 2.980 3.128 1.00 96.00 106 ILE A CA 1
ATOM 830 C C . ILE A 1 106 ? 9.954 2.140 2.281 1.00 96.00 106 ILE A C 1
ATOM 832 O O . ILE A 1 106 ? 10.750 2.691 1.522 1.00 96.00 106 ILE A O 1
ATOM 836 N N . TYR A 1 107 ? 9.850 0.810 2.337 1.00 95.25 107 TYR A N 1
ATOM 837 C CA . TYR A 1 107 ? 10.685 -0.058 1.508 1.00 95.25 107 TYR A CA 1
ATOM 838 C C . TYR A 1 107 ? 10.482 0.196 0.004 1.00 95.25 107 TYR A C 1
ATOM 840 O O . TYR A 1 107 ? 11.454 0.293 -0.747 1.00 95.25 107 TYR A O 1
ATOM 848 N N . MET A 1 108 ? 9.236 0.333 -0.460 1.00 93.69 108 MET A N 1
ATOM 849 C CA . MET A 1 108 ? 8.962 0.608 -1.875 1.00 93.69 108 MET A CA 1
ATOM 850 C C . MET A 1 108 ? 9.552 1.947 -2.330 1.00 93.69 108 MET A C 1
ATOM 852 O O . MET A 1 108 ? 10.186 2.006 -3.384 1.00 93.69 108 MET A O 1
ATOM 856 N N . VAL A 1 109 ? 9.361 2.999 -1.535 1.00 93.69 109 VAL A N 1
ATOM 857 C CA . VAL A 1 109 ? 9.757 4.371 -1.860 1.00 93.69 109 VAL A CA 1
ATOM 858 C C . VAL A 1 109 ? 11.269 4.553 -1.812 1.00 93.69 109 VAL A C 1
ATOM 860 O O . VAL A 1 109 ? 11.833 5.153 -2.720 1.00 93.69 109 VAL A O 1
ATOM 863 N N . PHE A 1 110 ? 11.936 4.040 -0.780 1.00 94.94 110 PHE A N 1
ATOM 864 C CA . PHE A 1 110 ? 13.358 4.317 -0.583 1.00 94.94 110 PHE A CA 1
ATOM 865 C C . PHE A 1 110 ? 14.263 3.256 -1.196 1.00 94.94 110 PHE A C 1
ATOM 867 O O . PHE A 1 110 ? 15.285 3.599 -1.768 1.00 94.94 110 PHE A O 1
ATOM 874 N N . TYR A 1 111 ? 13.898 1.975 -1.135 1.00 95.31 111 TYR A N 1
ATOM 875 C CA . TYR A 1 111 ? 14.761 0.918 -1.664 1.00 95.31 111 TYR A CA 1
ATOM 876 C C . TYR A 1 111 ? 14.422 0.573 -3.113 1.00 95.31 111 TYR A C 1
ATOM 878 O O . TYR A 1 111 ? 15.290 0.539 -3.988 1.00 95.31 111 TYR A O 1
ATOM 886 N N . LEU A 1 112 ? 13.151 0.269 -3.384 1.00 94.19 112 LEU A N 1
ATOM 887 C CA . LEU A 1 112 ? 12.770 -0.298 -4.672 1.00 94.19 112 LEU A CA 1
ATOM 888 C C . LEU A 1 112 ? 12.753 0.756 -5.785 1.00 94.19 112 LEU A C 1
ATOM 890 O O . LEU A 1 112 ? 13.238 0.475 -6.881 1.00 94.19 112 LEU A O 1
ATOM 894 N N . GLN A 1 113 ? 12.255 1.962 -5.497 1.00 93.75 113 GLN A N 1
ATOM 895 C CA . GLN A 1 113 ? 12.263 3.069 -6.452 1.00 93.75 113 GLN A CA 1
ATOM 896 C C . GLN A 1 113 ? 13.686 3.486 -6.832 1.00 93.75 113 GLN A C 1
ATOM 898 O O . GLN A 1 113 ? 13.972 3.634 -8.014 1.00 93.75 113 GLN A O 1
ATOM 903 N N . GLU A 1 114 ? 14.599 3.605 -5.866 1.00 93.62 114 GLU A N 1
ATOM 904 C CA . GLU A 1 114 ? 15.991 3.981 -6.140 1.00 93.62 114 GLU A CA 1
ATOM 905 C C . GLU A 1 114 ? 16.677 2.966 -7.068 1.00 93.62 114 GLU A C 1
ATOM 907 O O . GLU A 1 114 ? 17.365 3.333 -8.022 1.00 93.62 114 GLU A O 1
ATOM 912 N N . ARG A 1 115 ? 16.440 1.665 -6.845 1.00 94.88 115 ARG A N 1
ATOM 913 C CA . ARG A 1 115 ? 16.950 0.606 -7.728 1.00 94.88 115 ARG A CA 1
ATOM 914 C C . ARG A 1 115 ? 16.377 0.717 -9.139 1.00 94.88 115 ARG A C 1
ATOM 916 O O . ARG A 1 115 ? 17.116 0.470 -10.088 1.00 94.88 115 ARG A O 1
ATOM 923 N N . ILE A 1 116 ? 15.105 1.078 -9.298 1.00 93.88 116 ILE A N 1
ATOM 924 C CA . ILE A 1 116 ? 14.499 1.296 -10.618 1.00 93.88 116 ILE A CA 1
ATOM 925 C C . ILE A 1 116 ? 15.145 2.510 -11.295 1.00 93.88 116 ILE A C 1
ATOM 927 O O . ILE A 1 116 ? 15.683 2.365 -12.392 1.00 93.88 116 ILE A O 1
ATOM 931 N N . ASP A 1 117 ? 15.181 3.658 -10.618 1.00 93.31 117 ASP A N 1
ATOM 932 C CA . ASP A 1 117 ? 15.710 4.918 -11.150 1.00 93.31 117 ASP A CA 1
ATOM 933 C C . ASP A 1 117 ? 17.190 4.782 -11.549 1.00 93.31 117 ASP A C 1
ATOM 935 O O . ASP A 1 117 ? 17.593 5.236 -12.621 1.00 93.31 117 ASP A O 1
ATOM 939 N N . LYS A 1 118 ? 17.999 4.082 -10.741 1.00 94.19 118 LYS A N 1
ATOM 940 C CA . LYS A 1 118 ? 19.406 3.799 -11.058 1.00 94.19 118 LYS A CA 1
ATOM 941 C C . LYS A 1 118 ? 19.561 2.997 -12.350 1.00 94.19 118 LYS A C 1
ATOM 943 O O . LYS A 1 118 ? 20.433 3.310 -13.152 1.00 94.19 118 LYS A O 1
ATOM 948 N N . ASN A 1 119 ? 18.748 1.959 -12.553 1.00 92.94 119 ASN A N 1
ATOM 949 C CA . ASN A 1 119 ? 18.853 1.129 -13.755 1.00 92.94 119 ASN A CA 1
ATOM 950 C C . ASN A 1 119 ? 18.266 1.827 -14.992 1.00 92.94 119 ASN A C 1
ATOM 952 O O . ASN A 1 119 ? 18.820 1.660 -16.071 1.00 92.94 119 ASN A O 1
ATOM 956 N N . ILE A 1 120 ? 17.212 2.642 -14.848 1.00 91.38 120 ILE A N 1
ATOM 957 C CA . ILE A 1 120 ? 16.669 3.454 -15.953 1.00 91.38 120 ILE A CA 1
ATOM 958 C C . ILE A 1 120 ? 17.731 4.428 -16.476 1.00 91.38 120 ILE A C 1
ATOM 960 O O . ILE A 1 120 ? 17.929 4.516 -17.681 1.00 91.38 120 ILE A O 1
ATOM 964 N N . ARG A 1 121 ? 18.479 5.098 -15.588 1.00 90.88 121 ARG A N 1
ATOM 965 C CA . ARG A 1 121 ? 19.563 6.011 -15.997 1.00 90.88 121 ARG A CA 1
ATOM 966 C C . ARG A 1 121 ? 20.687 5.319 -16.775 1.00 90.88 121 ARG A C 1
ATOM 968 O O . ARG A 1 121 ? 21.296 5.949 -17.624 1.00 90.88 121 ARG A O 1
ATOM 975 N N . LEU A 1 122 ? 20.950 4.042 -16.493 1.00 91.56 122 LEU A N 1
ATOM 976 C CA . LEU A 1 122 ? 21.984 3.245 -17.166 1.00 91.56 122 LEU A CA 1
ATOM 977 C C . LEU A 1 122 ? 21.509 2.621 -18.488 1.00 91.56 122 LEU A C 1
ATOM 979 O O . LEU A 1 122 ? 22.325 2.100 -19.242 1.00 91.56 122 LEU A O 1
ATOM 983 N N . PHE A 1 123 ? 20.204 2.630 -18.765 1.00 90.50 123 PHE A N 1
ATOM 984 C CA . PHE A 1 123 ? 19.628 1.946 -19.922 1.00 90.50 123 PHE A CA 1
ATOM 985 C C . PHE A 1 123 ? 20.117 2.477 -21.283 1.00 90.50 123 PHE A C 1
ATOM 987 O O . PHE A 1 123 ? 20.450 1.633 -22.117 1.00 90.50 123 PHE A O 1
ATOM 994 N N . PRO A 1 124 ? 20.232 3.804 -21.521 1.00 87.44 124 PRO A N 1
ATOM 995 C CA . PRO A 1 124 ? 20.706 4.323 -22.808 1.00 87.44 124 PRO A CA 1
ATOM 996 C C . PRO A 1 124 ? 22.114 3.840 -23.179 1.00 87.44 124 PRO A C 1
ATOM 998 O O . PRO A 1 124 ? 22.403 3.618 -24.350 1.00 87.44 124 PRO A O 1
ATOM 1001 N N . GLU A 1 125 ? 22.978 3.647 -22.180 1.00 88.44 125 GLU A N 1
ATOM 1002 C CA . GLU A 1 125 ? 24.368 3.210 -22.362 1.00 88.44 125 GLU A CA 1
ATOM 1003 C C . GLU A 1 125 ? 24.515 1.682 -22.323 1.00 88.44 125 GLU A C 1
ATOM 1005 O O . GLU A 1 125 ? 25.407 1.115 -22.951 1.00 88.44 125 GLU A O 1
ATOM 1010 N N . ASN A 1 126 ? 23.644 0.991 -21.582 1.00 90.81 126 ASN A N 1
ATOM 1011 C CA . ASN A 1 126 ? 23.711 -0.451 -21.395 1.00 90.81 126 ASN A CA 1
ATOM 1012 C C . ASN A 1 126 ? 22.320 -1.104 -21.473 1.00 90.81 126 ASN A C 1
ATOM 1014 O O . ASN A 1 126 ? 21.706 -1.383 -20.438 1.00 90.81 126 ASN A O 1
ATOM 1018 N N . PRO A 1 127 ? 21.851 -1.480 -22.677 1.00 89.19 127 PRO A N 1
ATOM 1019 C CA . PRO A 1 127 ? 20.551 -2.129 -22.863 1.00 89.19 127 PRO A CA 1
ATOM 1020 C C . PRO A 1 127 ? 20.372 -3.447 -22.086 1.00 89.19 127 PRO A C 1
ATOM 1022 O O . PRO A 1 127 ? 19.245 -3.891 -21.863 1.00 89.19 127 PRO A O 1
ATOM 1025 N N . ARG A 1 128 ? 21.461 -4.074 -21.606 1.00 92.06 128 ARG A N 1
ATOM 1026 C CA . ARG A 1 128 ? 21.409 -5.316 -20.810 1.00 92.06 128 ARG A CA 1
ATOM 1027 C C . ARG A 1 128 ? 20.758 -5.125 -19.436 1.00 92.06 128 ARG A C 1
ATOM 1029 O O . ARG A 1 128 ? 20.447 -6.117 -18.779 1.00 92.06 128 ARG A O 1
ATOM 1036 N N . VAL A 1 129 ? 20.526 -3.885 -18.991 1.00 93.31 129 VAL A N 1
ATOM 1037 C CA . VAL A 1 129 ? 19.823 -3.601 -17.726 1.00 93.31 129 VAL A CA 1
ATOM 1038 C C . VAL A 1 129 ? 18.296 -3.689 -17.843 1.00 93.31 129 VAL A C 1
ATOM 1040 O O . VAL A 1 129 ? 17.618 -3.754 -16.817 1.00 93.31 129 VAL A O 1
ATOM 1043 N N . ALA A 1 130 ? 17.732 -3.766 -19.055 1.00 90.31 130 ALA A N 1
ATOM 1044 C CA . ALA A 1 130 ? 16.289 -3.918 -19.284 1.00 90.31 130 ALA A CA 1
ATOM 1045 C C . ALA A 1 130 ? 15.615 -5.029 -18.441 1.00 90.31 130 ALA A C 1
ATOM 1047 O O . ALA A 1 130 ? 14.625 -4.736 -17.760 1.00 90.31 130 ALA A O 1
ATOM 1048 N N . PRO A 1 131 ? 16.137 -6.276 -18.385 1.00 92.19 131 PRO A N 1
ATOM 1049 C CA . PRO A 1 131 ? 15.559 -7.328 -17.544 1.00 92.19 131 PRO A CA 1
ATOM 1050 C C . PRO A 1 131 ? 15.637 -7.019 -16.041 1.00 92.19 131 PRO A C 1
ATOM 1052 O O . PRO A 1 131 ? 14.748 -7.416 -15.286 1.00 92.19 131 PRO A O 1
ATOM 1055 N N . LEU A 1 132 ? 16.658 -6.284 -15.583 1.00 93.69 132 LEU A N 1
ATOM 1056 C CA . LEU A 1 132 ? 16.754 -5.850 -14.184 1.00 93.69 132 LEU A CA 1
ATOM 1057 C C . LEU A 1 132 ? 15.660 -4.833 -13.854 1.00 93.69 132 LEU A C 1
ATOM 1059 O O . LEU A 1 132 ? 15.016 -4.948 -12.809 1.00 93.69 132 LEU A O 1
ATOM 1063 N N . ILE A 1 133 ? 15.401 -3.882 -14.756 1.00 92.94 133 ILE A N 1
ATOM 1064 C CA . ILE A 1 133 ? 14.311 -2.914 -14.593 1.00 92.94 133 ILE A CA 1
ATOM 1065 C C . ILE A 1 133 ? 12.965 -3.643 -14.534 1.00 92.94 133 ILE A C 1
ATOM 1067 O O . ILE A 1 133 ? 12.180 -3.403 -13.614 1.00 92.94 133 ILE A O 1
ATOM 1071 N N . ALA A 1 134 ? 12.720 -4.582 -15.453 1.00 91.94 134 ALA A N 1
ATOM 1072 C CA . ALA A 1 134 ? 11.503 -5.393 -15.462 1.00 91.94 134 ALA A CA 1
ATOM 1073 C C . ALA A 1 134 ? 11.327 -6.181 -14.152 1.00 91.94 134 ALA A C 1
ATOM 1075 O O . ALA A 1 134 ? 10.241 -6.178 -13.569 1.00 91.94 134 ALA A O 1
ATOM 1076 N N . LYS A 1 135 ? 12.406 -6.777 -13.626 1.00 94.50 135 LYS A N 1
ATOM 1077 C CA . LYS A 1 135 ? 12.400 -7.491 -12.341 1.00 94.50 135 LYS A CA 1
ATOM 1078 C C . LYS A 1 135 ? 12.002 -6.583 -11.174 1.00 94.50 135 LYS A C 1
ATOM 1080 O O . LYS A 1 135 ? 11.129 -6.950 -10.386 1.00 94.50 135 LYS A O 1
ATOM 1085 N N . TYR A 1 136 ? 12.611 -5.401 -11.046 1.00 95.31 136 TYR A N 1
ATOM 1086 C CA . TYR A 1 136 ? 12.284 -4.475 -9.954 1.00 95.31 136 TYR A CA 1
ATOM 1087 C C . TYR A 1 136 ? 10.875 -3.881 -10.092 1.00 95.31 136 TYR A C 1
ATOM 1089 O O . TYR A 1 136 ? 10.143 -3.826 -9.101 1.00 95.31 136 TYR A O 1
ATOM 1097 N N . ARG A 1 137 ? 10.447 -3.523 -11.312 1.00 93.56 137 ARG A N 1
ATOM 1098 C CA . ARG A 1 137 ? 9.070 -3.076 -11.593 1.00 93.56 137 ARG A CA 1
ATOM 1099 C C . ARG A 1 137 ? 8.048 -4.171 -11.259 1.00 93.56 137 ARG A C 1
ATOM 1101 O O . ARG A 1 137 ? 7.028 -3.878 -10.636 1.00 93.56 137 ARG A O 1
ATOM 1108 N N . GLY A 1 138 ? 8.345 -5.430 -11.587 1.00 92.62 138 GLY A N 1
ATOM 1109 C CA . GLY A 1 138 ? 7.522 -6.590 -11.235 1.00 92.62 138 GLY A CA 1
ATOM 1110 C C . GLY A 1 138 ? 7.396 -6.788 -9.724 1.00 92.62 138 GLY A C 1
ATOM 1111 O O . GLY A 1 138 ? 6.286 -6.948 -9.213 1.00 92.62 138 GLY A O 1
ATOM 1112 N N . ARG A 1 139 ? 8.509 -6.677 -8.984 1.00 94.25 139 ARG A N 1
ATOM 1113 C CA . ARG A 1 139 ? 8.493 -6.720 -7.513 1.00 94.25 139 ARG A CA 1
ATOM 1114 C C . ARG A 1 139 ? 7.646 -5.591 -6.926 1.00 94.25 139 ARG A C 1
ATOM 1116 O O . ARG A 1 139 ? 6.875 -5.845 -6.006 1.00 94.25 139 ARG A O 1
ATOM 1123 N N . ARG A 1 140 ? 7.723 -4.374 -7.481 1.00 93.81 140 ARG A N 1
ATOM 1124 C CA . ARG A 1 140 ? 6.914 -3.231 -7.024 1.00 93.81 140 ARG A CA 1
ATOM 1125 C C . ARG A 1 140 ? 5.430 -3.478 -7.251 1.00 93.81 140 ARG A C 1
ATOM 1127 O O . ARG A 1 140 ? 4.633 -3.239 -6.354 1.00 93.81 140 ARG A O 1
ATOM 1134 N N . ARG A 1 141 ? 5.067 -3.999 -8.425 1.00 92.88 141 ARG A N 1
ATOM 1135 C CA . ARG A 1 141 ? 3.683 -4.363 -8.755 1.00 92.88 141 ARG A CA 1
ATOM 1136 C C . ARG A 1 141 ? 3.137 -5.414 -7.789 1.00 92.88 141 ARG A C 1
ATOM 1138 O O . ARG A 1 141 ? 2.024 -5.268 -7.299 1.00 92.88 141 ARG A O 1
ATOM 1145 N N . TRP A 1 142 ? 3.924 -6.442 -7.475 1.00 92.12 142 TRP A N 1
ATOM 1146 C CA . TRP A 1 142 ? 3.525 -7.457 -6.498 1.00 92.12 142 TRP A CA 1
ATOM 1147 C C . TRP A 1 142 ? 3.345 -6.864 -5.093 1.00 92.12 142 TRP A C 1
ATOM 1149 O O . TRP A 1 142 ? 2.328 -7.105 -4.451 1.00 92.12 142 TRP A O 1
ATOM 1159 N N . MET A 1 143 ? 4.274 -6.018 -4.637 1.00 92.81 143 MET A N 1
ATOM 1160 C CA . MET A 1 143 ? 4.140 -5.342 -3.342 1.00 92.81 143 MET A CA 1
ATOM 1161 C C . MET A 1 143 ? 2.927 -4.411 -3.289 1.00 92.81 143 MET A C 1
ATOM 1163 O O . MET A 1 143 ? 2.241 -4.393 -2.275 1.00 92.81 143 MET A O 1
ATOM 1167 N N . ALA A 1 144 ? 2.612 -3.700 -4.376 1.00 92.19 144 ALA A N 1
ATOM 1168 C CA . ALA A 1 144 ? 1.404 -2.884 -4.469 1.00 92.19 144 ALA A CA 1
ATOM 1169 C C . ALA A 1 144 ? 0.126 -3.731 -4.334 1.00 92.19 144 ALA A C 1
ATOM 1171 O O . ALA A 1 144 ? -0.804 -3.313 -3.649 1.00 92.19 144 ALA A O 1
ATOM 1172 N N . ALA A 1 145 ? 0.094 -4.942 -4.903 1.00 93.19 145 ALA A N 1
ATOM 1173 C CA . ALA A 1 145 ? -1.015 -5.876 -4.705 1.00 93.19 145 ALA A CA 1
ATOM 1174 C C . ALA A 1 145 ? -1.150 -6.296 -3.235 1.00 93.19 145 ALA A C 1
ATOM 1176 O O . ALA A 1 145 ? -2.230 -6.194 -2.657 1.00 93.19 145 ALA A O 1
ATOM 1177 N N . VAL A 1 146 ? -0.048 -6.682 -2.592 1.00 93.00 146 VAL A N 1
ATOM 1178 C CA . VAL A 1 146 ? -0.060 -7.041 -1.166 1.00 93.00 146 VAL A CA 1
ATOM 1179 C C . VAL A 1 146 ? -0.486 -5.847 -0.296 1.00 93.00 146 VAL A C 1
ATOM 1181 O O . VAL A 1 146 ? -1.319 -6.003 0.596 1.00 93.00 146 VAL A O 1
ATOM 1184 N N . CYS A 1 147 ? 0.009 -4.639 -0.581 1.00 92.69 147 CYS A N 1
ATOM 1185 C CA . CYS A 1 147 ? -0.428 -3.415 0.092 1.00 92.69 147 CYS A CA 1
ATOM 1186 C C . CYS A 1 147 ? -1.923 -3.153 -0.106 1.00 92.69 147 CYS A C 1
ATOM 1188 O O . CYS A 1 147 ? -2.591 -2.775 0.851 1.00 92.69 147 CYS A O 1
ATOM 1190 N N . LEU A 1 148 ? -2.465 -3.368 -1.308 1.00 93.00 148 LEU A N 1
ATOM 1191 C CA . LEU A 1 148 ? -3.896 -3.211 -1.564 1.00 93.00 148 LEU A CA 1
ATOM 1192 C C . LEU A 1 148 ? -4.724 -4.169 -0.704 1.00 93.00 148 LEU A C 1
ATOM 1194 O O . LEU A 1 148 ? -5.711 -3.748 -0.106 1.00 93.00 148 LEU A O 1
ATOM 1198 N N . TRP A 1 149 ? -4.303 -5.431 -0.591 1.00 93.19 149 TRP A N 1
ATOM 1199 C CA . TRP A 1 149 ? -4.976 -6.400 0.273 1.00 93.19 149 TRP A CA 1
ATOM 1200 C C . TRP A 1 149 ? -4.988 -5.944 1.735 1.00 93.19 149 TRP A C 1
ATOM 1202 O O . TRP A 1 149 ? -6.046 -5.913 2.362 1.00 93.19 149 TRP A O 1
ATOM 1212 N N . TYR A 1 150 ? -3.843 -5.495 2.255 1.00 92.81 150 TYR A N 1
ATOM 1213 C CA . TYR A 1 150 ? -3.769 -4.941 3.605 1.00 92.81 150 TYR A CA 1
ATOM 1214 C C . TYR A 1 150 ? -4.647 -3.694 3.771 1.00 92.81 150 TYR A C 1
ATOM 1216 O O . TYR A 1 150 ? -5.375 -3.607 4.752 1.00 92.81 150 TYR A O 1
ATOM 1224 N N . VAL A 1 151 ? -4.657 -2.758 2.816 1.00 92.00 151 VAL A N 1
ATOM 1225 C CA . VAL A 1 151 ? -5.540 -1.577 2.855 1.00 92.00 151 VAL A CA 1
ATOM 1226 C C . VAL A 1 151 ? -7.012 -1.989 2.966 1.00 92.00 151 VAL A C 1
ATOM 1228 O O . VAL A 1 151 ? -7.722 -1.466 3.824 1.00 92.00 151 VAL A O 1
ATOM 1231 N N . LEU A 1 152 ? -7.465 -2.960 2.168 1.00 91.94 152 LEU A N 1
ATOM 1232 C CA . LEU A 1 152 ? -8.839 -3.472 2.240 1.00 91.94 152 LEU A CA 1
ATOM 1233 C C . LEU A 1 152 ? -9.137 -4.104 3.605 1.00 91.94 152 LEU A C 1
ATOM 1235 O O . LEU A 1 152 ? -10.173 -3.817 4.204 1.00 91.94 152 LEU A O 1
ATOM 1239 N N . MET A 1 153 ? -8.204 -4.890 4.147 1.00 91.38 153 MET A N 1
ATOM 1240 C CA . MET A 1 153 ? -8.329 -5.451 5.495 1.00 91.38 153 MET A CA 1
ATOM 1241 C C . MET A 1 153 ? -8.376 -4.363 6.578 1.00 91.38 153 MET A C 1
ATOM 1243 O O . MET A 1 153 ? -9.175 -4.465 7.508 1.00 91.38 153 MET A O 1
ATOM 1247 N N . ALA A 1 154 ? -7.587 -3.292 6.444 1.00 89.56 154 ALA A N 1
ATOM 1248 C CA . ALA A 1 154 ? -7.610 -2.140 7.346 1.00 89.56 154 ALA A CA 1
ATOM 1249 C C . ALA A 1 154 ? -8.989 -1.473 7.373 1.00 89.56 154 ALA A C 1
ATOM 1251 O O . ALA A 1 154 ? -9.474 -1.086 8.438 1.00 89.56 154 ALA A O 1
ATOM 1252 N N . VAL A 1 155 ? -9.613 -1.340 6.199 1.00 88.50 155 VAL A N 1
ATOM 1253 C CA . VAL A 1 155 ? -10.952 -0.765 6.043 1.00 88.50 155 VAL A CA 1
ATOM 1254 C C . VAL A 1 155 ? -12.002 -1.684 6.661 1.00 88.50 155 VAL A C 1
ATOM 1256 O O . VAL A 1 155 ? -12.796 -1.206 7.466 1.00 88.50 155 VAL A O 1
ATOM 1259 N N . ILE A 1 156 ? -11.971 -2.991 6.375 1.00 88.81 156 ILE A N 1
ATOM 1260 C CA . ILE A 1 156 ? -12.906 -3.974 6.953 1.00 88.81 156 ILE A CA 1
ATOM 1261 C C . ILE A 1 156 ? -12.839 -3.947 8.487 1.00 88.81 156 ILE A C 1
ATOM 1263 O O . ILE A 1 156 ? -13.868 -3.795 9.147 1.00 88.81 156 ILE A O 1
ATOM 1267 N N . LEU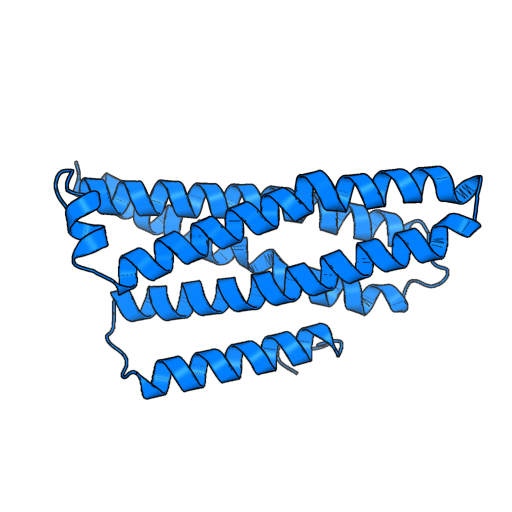 A 1 157 ? -11.632 -4.014 9.062 1.00 86.31 157 LEU A N 1
ATOM 1268 C CA . LEU A 1 157 ? -11.424 -3.903 10.512 1.00 86.31 157 LEU A CA 1
ATOM 1269 C C . LEU A 1 157 ? -11.852 -2.531 11.051 1.00 86.31 157 LEU A C 1
ATOM 1271 O O . LEU A 1 157 ? -12.380 -2.429 12.157 1.00 86.31 157 LEU A O 1
ATOM 1275 N N . GLY A 1 158 ? -11.648 -1.474 10.264 1.00 83.81 158 GLY A N 1
ATOM 1276 C CA . GLY A 1 158 ? -12.093 -0.122 10.575 1.00 83.81 158 GLY A CA 1
ATOM 1277 C C . GLY A 1 158 ? -13.608 -0.023 10.723 1.00 83.81 158 GLY A C 1
ATOM 1278 O O . GLY A 1 158 ? -14.069 0.528 11.716 1.00 83.81 158 GLY A O 1
ATOM 1279 N N . VAL A 1 159 ? -14.378 -0.589 9.790 1.00 84.62 159 VAL A N 1
ATOM 1280 C CA . VAL A 1 159 ? -15.847 -0.648 9.888 1.00 84.62 159 VAL A CA 1
ATOM 1281 C C . VAL A 1 159 ? -16.267 -1.536 11.061 1.00 84.62 159 VAL A C 1
ATOM 1283 O O . VAL A 1 159 ? -17.187 -1.185 11.798 1.00 84.62 159 VAL A O 1
ATOM 1286 N N . GLN A 1 160 ? -15.544 -2.634 11.306 1.00 83.69 160 GLN A N 1
ATOM 1287 C CA . GLN A 1 160 ? -15.839 -3.546 12.411 1.00 83.69 160 GLN A CA 1
ATOM 1288 C C . GLN A 1 160 ? -15.689 -2.904 13.804 1.00 83.69 160 GLN A C 1
ATOM 1290 O O . GLN A 1 160 ? -16.289 -3.367 14.776 1.00 83.69 160 GLN A O 1
ATOM 1295 N N . ALA A 1 161 ? -14.881 -1.846 13.921 1.00 76.94 161 ALA A N 1
ATOM 1296 C CA . ALA A 1 161 ? -14.756 -1.078 15.157 1.00 76.94 161 ALA A CA 1
ATOM 1297 C C . ALA A 1 161 ? -16.038 -0.295 15.501 1.00 76.94 161 ALA A C 1
ATOM 1299 O O . ALA A 1 161 ? -16.247 0.033 16.665 1.00 76.94 161 ALA A O 1
ATOM 1300 N N . TRP A 1 162 ? -16.892 -0.021 14.509 1.00 78.00 162 TRP A N 1
ATOM 1301 C CA . TRP A 1 162 ? -18.170 0.678 14.683 1.00 78.00 162 TRP A CA 1
ATOM 1302 C C . TRP A 1 162 ? -19.365 -0.275 14.695 1.00 78.00 162 TRP A C 1
ATOM 1304 O O . TRP A 1 162 ? -20.316 -0.060 15.440 1.00 78.00 162 TRP A O 1
ATOM 1314 N N . VAL A 1 163 ? -19.319 -1.332 13.881 1.00 82.62 163 VAL A N 1
ATOM 1315 C CA . VAL A 1 163 ? -20.398 -2.317 13.741 1.00 82.62 163 VAL A CA 1
ATOM 1316 C C . VAL A 1 163 ? -19.804 -3.714 13.871 1.00 82.62 163 VAL A C 1
ATOM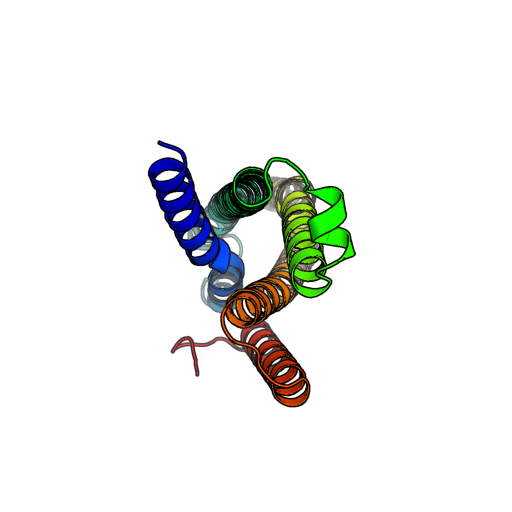 1318 O O . VAL A 1 163 ? -18.945 -4.108 13.088 1.00 82.62 163 VAL A O 1
ATOM 1321 N N . SER A 1 164 ? -20.245 -4.500 14.854 1.00 81.38 164 SER A N 1
ATOM 1322 C CA . SER A 1 164 ? -19.679 -5.836 15.061 1.00 81.38 164 SER A CA 1
ATOM 1323 C C . SER A 1 164 ? -20.218 -6.837 14.036 1.00 81.38 164 SER A C 1
ATOM 1325 O O . SER A 1 164 ? -21.341 -7.315 14.156 1.00 81.38 164 SER A O 1
ATOM 1327 N N . PHE A 1 165 ? -19.389 -7.210 13.063 1.00 82.81 165 PHE A N 1
ATOM 1328 C CA . PHE A 1 165 ? -19.662 -8.338 12.171 1.00 82.81 165 PHE A CA 1
ATOM 1329 C C . PHE A 1 165 ? -19.240 -9.675 12.794 1.00 82.81 165 PHE A C 1
ATOM 1331 O O . PHE A 1 165 ? -18.294 -9.734 13.586 1.00 82.81 165 PHE A O 1
ATOM 1338 N N . GLY A 1 166 ? -19.924 -10.757 12.410 1.00 86.56 166 GLY A N 1
ATOM 1339 C CA . GLY A 1 166 ? -19.535 -12.121 12.774 1.00 86.56 166 GLY A CA 1
ATOM 1340 C C . GLY A 1 166 ? -18.222 -12.550 12.107 1.00 86.56 166 GLY A C 1
ATOM 1341 O O . GLY A 1 166 ? -17.869 -12.055 11.037 1.00 86.56 166 GLY A O 1
ATOM 1342 N N . GLN A 1 167 ? -17.508 -13.506 12.711 1.00 85.62 167 GLN A N 1
ATOM 1343 C CA . GLN A 1 167 ? -16.213 -13.992 12.203 1.00 85.62 167 GLN A CA 1
ATOM 1344 C C . GLN A 1 167 ? -16.294 -14.512 10.761 1.00 85.62 167 GLN A C 1
ATOM 1346 O O . GLN A 1 167 ? -15.423 -14.206 9.950 1.00 85.62 167 GLN A O 1
ATOM 1351 N N . ASN A 1 168 ? -17.377 -15.213 10.415 1.00 89.50 168 ASN A N 1
ATOM 1352 C CA . ASN A 1 168 ? -17.597 -15.730 9.062 1.00 89.50 168 ASN A CA 1
ATOM 1353 C C . ASN A 1 168 ? -17.611 -14.611 8.013 1.00 89.50 168 ASN A C 1
ATOM 1355 O O . ASN A 1 168 ? -17.024 -14.765 6.947 1.00 89.50 168 ASN A O 1
ATOM 1359 N N . PHE A 1 169 ? -18.225 -13.466 8.328 1.00 87.88 169 PHE A N 1
ATOM 1360 C CA . PHE A 1 169 ? -18.273 -12.326 7.414 1.00 87.88 169 PHE A CA 1
ATOM 1361 C C . PHE A 1 169 ? -16.871 -11.772 7.146 1.00 87.88 169 PHE A C 1
ATOM 1363 O O . PHE A 1 169 ? -16.520 -11.535 5.998 1.00 87.88 169 PHE A O 1
ATOM 1370 N N . ILE A 1 170 ? -16.039 -11.650 8.184 1.00 87.31 170 ILE A N 1
ATOM 1371 C CA . ILE A 1 170 ? -14.660 -11.154 8.062 1.00 87.31 170 ILE A CA 1
ATOM 1372 C C . ILE A 1 170 ? -13.830 -12.082 7.176 1.00 87.31 170 ILE A C 1
ATOM 1374 O O . ILE A 1 170 ? -13.124 -11.606 6.291 1.00 87.31 170 ILE A O 1
ATOM 1378 N N . ILE A 1 171 ? -13.933 -13.397 7.390 1.00 89.69 171 ILE A N 1
ATOM 1379 C CA . ILE A 1 171 ? -13.211 -14.399 6.597 1.00 89.69 171 ILE A CA 1
ATOM 1380 C C . ILE A 1 171 ? -13.641 -14.308 5.131 1.00 89.69 171 ILE A C 1
ATOM 1382 O O . ILE A 1 171 ? -12.794 -14.208 4.246 1.00 89.69 171 ILE A O 1
ATOM 1386 N N . VAL A 1 172 ? -14.950 -14.269 4.868 1.00 92.88 172 VAL A N 1
ATOM 1387 C CA . VAL A 1 172 ? -15.484 -14.146 3.505 1.00 92.88 172 VAL A CA 1
ATOM 1388 C C . VAL A 1 172 ? -15.032 -12.837 2.853 1.00 92.88 172 VAL A C 1
ATOM 1390 O O . VAL A 1 172 ? -14.542 -12.861 1.727 1.00 92.88 172 VAL A O 1
ATOM 1393 N N . SER A 1 173 ? -15.111 -11.701 3.553 1.00 89.50 173 SER A N 1
ATOM 1394 C CA . SER A 1 173 ? -14.632 -10.413 3.036 1.00 89.50 173 SER A CA 1
ATOM 1395 C C . SER A 1 173 ? -13.126 -10.416 2.763 1.00 89.50 173 SER A C 1
ATOM 1397 O O . SER A 1 173 ? -12.696 -9.872 1.749 1.00 89.50 173 SER A O 1
ATOM 1399 N N . ALA A 1 174 ? -12.323 -11.062 3.613 1.00 90.81 174 ALA A N 1
ATOM 1400 C CA . ALA A 1 174 ? -10.882 -11.194 3.417 1.00 90.81 174 ALA A CA 1
ATOM 1401 C C . ALA A 1 174 ? -10.543 -12.026 2.171 1.00 90.81 174 ALA A C 1
ATOM 1403 O O . ALA A 1 174 ? -9.645 -11.657 1.409 1.00 90.81 174 ALA A O 1
ATOM 1404 N N . VAL A 1 175 ? -11.285 -13.115 1.936 1.00 92.69 175 VAL A N 1
ATOM 1405 C CA . VAL A 1 175 ? -11.149 -13.953 0.735 1.00 92.69 175 VAL A CA 1
ATOM 1406 C C . VAL A 1 175 ? -11.573 -13.181 -0.513 1.00 92.69 175 VAL A C 1
ATOM 1408 O O . VAL A 1 175 ? -10.832 -13.165 -1.492 1.00 92.69 175 VAL A O 1
ATOM 1411 N N . ILE A 1 176 ? -12.712 -12.483 -0.479 1.00 92.88 176 ILE A N 1
ATOM 1412 C CA . ILE A 1 176 ? -13.170 -11.646 -1.600 1.00 92.88 176 ILE A CA 1
ATOM 1413 C C . ILE A 1 176 ? -12.135 -10.559 -1.915 1.00 92.88 176 ILE A C 1
ATOM 1415 O O . ILE A 1 176 ? -11.781 -10.373 -3.078 1.00 92.88 176 ILE A O 1
ATOM 1419 N N . ALA A 1 177 ? -11.593 -9.887 -0.895 1.00 91.81 177 ALA A N 1
ATOM 1420 C CA . ALA A 1 177 ? -10.535 -8.896 -1.063 1.00 91.81 177 ALA A CA 1
ATOM 1421 C C . ALA A 1 177 ? -9.270 -9.509 -1.687 1.00 91.81 177 ALA A C 1
ATOM 1423 O O . ALA A 1 177 ? -8.686 -8.917 -2.593 1.00 91.81 177 ALA A O 1
ATOM 1424 N N . ALA A 1 178 ? -8.859 -10.704 -1.252 1.00 92.31 178 ALA A N 1
ATOM 1425 C CA . ALA A 1 178 ? -7.710 -11.408 -1.823 1.00 92.31 178 ALA A CA 1
ATOM 1426 C C . ALA A 1 178 ? -7.935 -11.775 -3.299 1.00 92.31 178 ALA A C 1
ATOM 1428 O O . ALA A 1 178 ? -7.059 -11.540 -4.131 1.00 92.31 178 ALA A O 1
ATOM 1429 N N . LEU A 1 179 ? -9.117 -12.297 -3.641 1.00 92.50 179 LEU A N 1
ATOM 1430 C CA . LEU A 1 179 ? -9.489 -12.632 -5.018 1.00 92.50 179 LEU A CA 1
ATOM 1431 C C . LEU A 1 179 ? -9.541 -11.387 -5.909 1.00 92.50 179 LEU A C 1
ATOM 1433 O O . LEU A 1 179 ? -9.040 -11.416 -7.034 1.00 92.50 179 LEU A O 1
ATOM 1437 N N . PHE A 1 180 ? -10.091 -10.283 -5.401 1.00 91.12 180 PHE A N 1
ATOM 1438 C CA . PHE A 1 180 ? -10.115 -9.000 -6.098 1.00 91.12 180 PHE A CA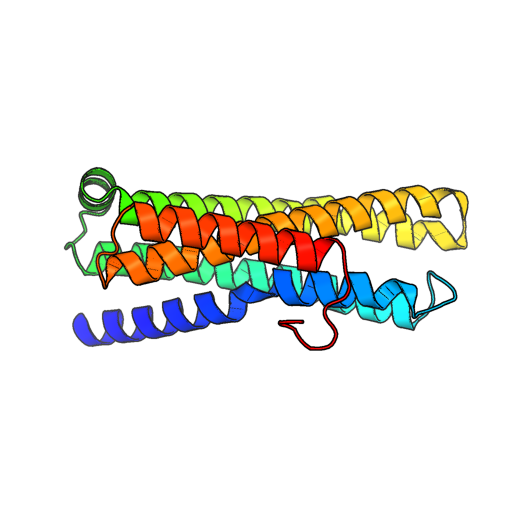 1
ATOM 1439 C C . PHE A 1 180 ? -8.699 -8.490 -6.391 1.00 91.12 180 PHE A C 1
ATOM 1441 O O . PHE A 1 180 ? -8.383 -8.148 -7.530 1.00 91.12 180 PHE A O 1
ATOM 1448 N N . VAL A 1 181 ? -7.819 -8.503 -5.387 1.00 91.25 181 VAL A N 1
ATOM 1449 C CA . VAL A 1 181 ? -6.413 -8.101 -5.529 1.00 91.25 181 VAL A CA 1
ATOM 1450 C C . VAL A 1 181 ? -5.677 -8.996 -6.522 1.00 91.25 181 VAL A C 1
ATOM 1452 O O . VAL A 1 181 ? -4.945 -8.491 -7.373 1.00 91.25 181 VAL A O 1
ATOM 1455 N N . LEU A 1 182 ? -5.880 -10.314 -6.451 1.00 90.00 182 LEU A N 1
ATOM 1456 C CA . LEU A 1 182 ? -5.264 -11.268 -7.370 1.00 90.00 182 LEU A CA 1
ATOM 1457 C C . LEU A 1 182 ? -5.720 -11.018 -8.810 1.00 90.00 182 LEU A C 1
ATOM 1459 O O . LEU A 1 182 ? -4.889 -10.984 -9.719 1.00 90.00 182 LEU A O 1
ATOM 1463 N N . ARG A 1 183 ? -7.020 -10.777 -9.015 1.00 88.81 183 ARG A N 1
ATOM 1464 C CA . ARG A 1 183 ? -7.567 -10.402 -10.321 1.00 88.81 183 ARG A CA 1
ATOM 1465 C C . ARG A 1 183 ? -6.928 -9.110 -10.830 1.00 88.81 183 ARG A C 1
ATOM 1467 O O . ARG A 1 183 ? -6.424 -9.114 -11.948 1.00 88.81 183 ARG A O 1
ATOM 1474 N N . ALA A 1 184 ? -6.910 -8.049 -10.020 1.00 87.25 184 ALA A N 1
ATOM 1475 C CA . ALA A 1 184 ? -6.324 -6.754 -10.380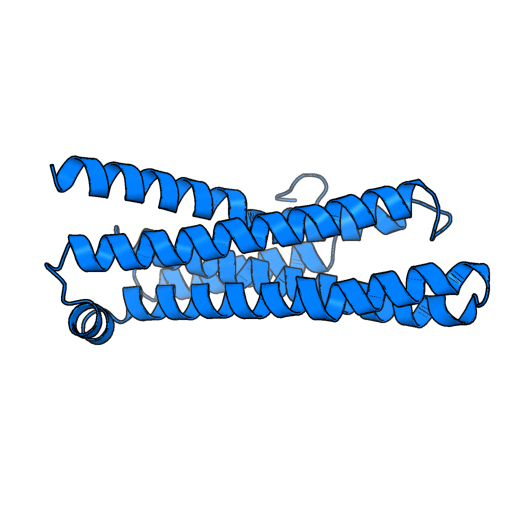 1.00 87.25 184 ALA A CA 1
ATOM 1476 C C . ALA A 1 184 ? -4.812 -6.844 -10.655 1.00 87.25 184 ALA A C 1
ATOM 1478 O O . ALA A 1 184 ? -4.268 -6.100 -11.468 1.00 87.25 184 ALA A O 1
ATOM 1479 N N . TYR A 1 185 ? -4.114 -7.771 -9.995 1.00 87.50 185 TYR A N 1
ATOM 1480 C CA . TYR A 1 185 ? -2.710 -8.050 -10.267 1.00 87.50 185 TYR A CA 1
ATOM 1481 C C . TYR A 1 185 ? -2.513 -8.772 -11.606 1.00 87.50 185 TYR A C 1
ATOM 1483 O O . TYR A 1 185 ? -1.587 -8.424 -12.337 1.00 87.50 185 TYR A O 1
ATOM 1491 N N . GLN A 1 186 ? -3.353 -9.757 -11.938 1.00 85.62 186 GLN A N 1
ATOM 1492 C CA . GLN A 1 186 ? -3.183 -10.610 -13.120 1.00 85.62 186 GLN A CA 1
ATOM 1493 C C . GLN A 1 186 ? -3.745 -10.010 -14.412 1.00 85.62 186 GLN A C 1
ATOM 1495 O O . GLN A 1 186 ? -3.165 -10.206 -15.478 1.00 85.62 186 GLN A O 1
ATOM 1500 N N . ARG A 1 187 ? -4.881 -9.313 -14.343 1.00 81.94 187 ARG A N 1
ATOM 1501 C CA . ARG A 1 187 ? -5.612 -8.803 -15.508 1.00 81.94 187 ARG A CA 1
ATOM 1502 C C . ARG A 1 187 ? -5.793 -7.298 -15.397 1.00 81.94 187 ARG A C 1
ATOM 1504 O O . ARG A 1 187 ? -5.955 -6.769 -14.300 1.00 81.94 187 ARG A O 1
ATOM 1511 N N . LEU A 1 188 ? -5.796 -6.617 -16.542 1.00 77.06 188 LEU A N 1
ATOM 1512 C CA . LEU A 1 188 ? -6.277 -5.242 -16.582 1.00 77.06 188 LEU A CA 1
ATOM 1513 C C . LEU A 1 188 ? -7.761 -5.218 -16.215 1.00 77.06 188 LEU A C 1
ATOM 1515 O O . LEU A 1 188 ? -8.517 -6.082 -16.655 1.00 77.06 188 LEU A O 1
ATOM 1519 N N . SER A 1 189 ? -8.147 -4.224 -15.420 1.00 72.56 189 SER A N 1
ATOM 1520 C CA . SER A 1 189 ? -9.529 -3.987 -15.009 1.00 72.56 189 SER A CA 1
ATOM 1521 C C . SER A 1 189 ? -10.045 -2.734 -15.726 1.00 72.56 189 SER A C 1
ATOM 1523 O O . SER A 1 189 ? -9.912 -1.634 -15.179 1.00 72.56 189 SER A O 1
ATOM 1525 N N . PRO A 1 190 ? -10.543 -2.849 -16.974 1.00 69.69 190 PRO A N 1
ATOM 1526 C CA . PRO A 1 190 ? -10.966 -1.693 -17.764 1.00 69.69 190 PRO A CA 1
ATOM 1527 C C . PRO A 1 190 ? -12.100 -0.903 -17.098 1.00 69.69 190 PRO A C 1
ATOM 1529 O O . PRO A 1 190 ? -12.160 0.312 -17.260 1.00 69.69 190 PRO A O 1
ATOM 1532 N N . PHE A 1 191 ? -12.957 -1.560 -16.308 1.00 73.06 191 PHE A N 1
ATOM 1533 C CA . PHE A 1 191 ? -14.076 -0.913 -15.614 1.00 73.06 191 PHE A CA 1
ATOM 1534 C C . PHE A 1 191 ? -13.872 -0.813 -14.095 1.00 73.06 191 PHE A C 1
ATOM 1536 O O . PHE A 1 191 ? -14.826 -0.600 -13.346 1.00 73.06 191 PHE A O 1
ATOM 1543 N N . GLY A 1 192 ? -12.638 -0.991 -13.611 1.00 68.19 192 GLY A N 1
ATOM 1544 C CA . GLY A 1 192 ? -12.281 -0.953 -12.189 1.00 68.19 192 GLY A CA 1
ATOM 1545 C C . GLY A 1 192 ? -12.729 -2.197 -11.411 1.00 68.19 192 GLY A C 1
ATOM 1546 O O . GLY A 1 192 ? -11.901 -2.849 -10.773 1.00 68.19 192 GLY A O 1
ATOM 1547 N N . TRP A 1 193 ? -14.005 -2.572 -11.519 1.00 62.59 193 TRP A N 1
ATOM 1548 C CA . TRP A 1 193 ? -14.598 -3.762 -10.898 1.00 62.59 193 TRP A CA 1
ATOM 1549 C C . TRP A 1 193 ? -14.569 -5.009 -11.797 1.00 62.59 193 TRP A C 1
ATOM 1551 O O . TRP A 1 193 ? -14.532 -6.128 -11.280 1.00 62.59 193 TRP A O 1
ATOM 1561 N N . LEU A 1 194 ? -14.577 -4.815 -13.122 1.00 56.56 194 LEU A N 1
ATOM 1562 C CA . LEU A 1 194 ? -14.633 -5.853 -14.159 1.00 56.56 194 LEU A CA 1
ATOM 1563 C C . LEU A 1 194 ? -13.472 -5.713 -15.145 1.00 56.56 194 LEU A C 1
ATOM 1565 O O . LEU A 1 194 ? -13.255 -4.595 -15.666 1.00 56.56 194 LEU A O 1
#

Radius of gyration: 19.22 Å; chains: 1; bounding box: 45×38×56 Å

Secondary structure (DSSP, 8-state):
-HHHHHHHHHHHHHHHHHHTTHHHHHHHHHHHGGGSPSTTSHHHHHHHHHHHHHHHHHHHHHHHHHHHHHHHHHHHTTT-HHHHHHH-HHHHHHHHHHHHHHHHHHIIIIIIHHHHHHHHHHTTT-GGGHHHHHHHHHHHHHHHHHHHHHHHHHHHHHHHTTS---HHHHHHHHHHHHHHHHHHHHS--TTS--

Foldseek 3Di:
DLVVVLVVLVVLLVVLLVLLLVLLVLLQLLQCQVVVPPPLDPVNVVSLVVNLVSLVVSLVSLVSNLVSLQVSCCSVVVRPSPVCLVVDVLSVVLNVLSVVLNVLSCCCNPPLSVQLVVLSVCCVVPVVSVVVNVVSSLVSNVSSLVSNLSSQLSVVSVVCVVPPDDPVVSVVSSVVSNVQSVCSNPDNDPPSRD

pLDDT: mean 89.45, std 6.48, range [54.56, 96.0]

Sequence (194 aa):
MSNIIVNILIIVHAVAAIFMAWPFYALILTGERSKLEPPFNIADDLQENIIRAQSYRCLVYQISLLISGITIIILKTDGELLQTLQTNLRILAKVLLVVLLVCMNIYMVFYLQERIDKNIRLFPENPRVAPLIAKYRGRRRWMAAVCLWYVLMAVILGVQAWVSFGQNFIIVSAVIAALFVLRAYQRLSPFGWL